Protein AF-A0A2P5NHY9-F1 (afdb_monomer)

Radius of gyration: 41.1 Å; Cα contacts (8 Å, |Δi|>4): 342; chains: 1; bounding box: 103×82×124 Å

Mean predicted aligned error: 21.89 Å

Secondary structure (DSSP, 8-state):
-PPPPS---PPPP-PPPP---------PPPPPPPPPP--------------------PPPPPPPPPPPPPPPPP----SSSSSSS---------------SSTTTS----------------------------SS------SS---GGGGS-TTEEEEETTTTEEE-TTS-EEEEE-S-GGGTT-GGGTTSTTTSPPPSEEEEEEE-SS-BTTB--EEEEETT-GGGGTT----EEEE--SSTT---SSSEEETTHHHHHHHHHTTS-SEEEEES--

Foldseek 3Di:
DDDDDDDPDDDDDDDDDDDDDDDDDDDDDDDDDDDDDDPDDDDDDDDDDDDDDDDDDDDDDDDDDDDDDDDDDDDPDDDPPPPPPDDDDDDDDDDDDDDDPPPVPDDDDDDDDDDDDDDDDDDDDDDDDPDDDDPDDDDDDPDPPPQPCVVDDQAEWEAALQVQWIQFSVRDIFGKWFFADPQISAQVCQLDAQGHAPHQAKFFWDWDPDADVNHTKIATAGDVGCVVRNNDGDAIEEAADPDDVSHTRHHIHTPCSVVVVVCVVVSSHGMYGYDNHD

Solvent-accessible surface area (backbone atoms only — not comparable to full-atom values): 18887 Å² total; per-residue (Å²): 134,83,86,83,74,100,76,88,71,86,80,83,78,85,81,80,81,79,86,77,86,78,83,82,79,88,82,76,87,76,81,84,78,80,82,76,89,80,84,78,87,78,86,83,84,86,84,89,86,87,85,84,90,79,84,89,83,84,91,80,82,87,80,86,82,81,85,81,83,81,86,81,86,82,83,90,78,88,82,88,82,79,85,86,82,84,85,89,79,89,88,89,85,89,84,90,83,92,79,77,83,67,67,82,79,66,78,81,87,86,90,89,86,87,89,84,89,80,90,85,82,89,79,88,84,86,84,82,80,90,76,87,87,70,102,77,81,87,80,92,69,97,66,74,88,73,53,75,21,69,84,49,59,77,35,24,24,32,34,25,38,64,73,32,31,32,32,36,59,90,61,53,75,42,54,33,30,17,2,32,76,98,27,44,38,32,69,90,35,27,73,42,80,64,28,8,11,58,52,65,41,54,21,44,55,42,79,47,95,59,64,54,95,82,38,80,30,33,35,51,44,48,66,85,39,38,74,74,49,72,64,49,76,90,34,35,40,34,53,54,76,63,53,94,83,18,29,30,58,18,25,45,16,17,82,59,33,67,62,58,53,46,38,39,76,72,61,48,31,48,29,42,36,33,34,55,67,132

Sequence (278 aa):
MPPLRPSDLPRAEKAEPVAETIHVAADVPLPPRRPGDISVALKPDAPREQRPETVAAAPVPPEPLPAATAPAPRQIARLERQERAERTTAVPAAPADGRGFFERLFGGAPQAAAPQTTNRREMMAYATQSDTGGLFGGLRSAVAPANPSSRYDRFTAIYDISARTVYLPSGQRLEAHSGLREHLDDPRYVHLRMRGATPPHLYELTPREALFHGVQALRLNPVGGAGAIHGRAGLLAHTYMLGPNGDSNGCVSFRDYNAFLRAYKNGEIRRLAVVAHM

Structure (mmCIF, N/CA/C/O backbone):
data_AF-A0A2P5NHY9-F1
#
_entry.id   AF-A0A2P5NHY9-F1
#
loop_
_atom_site.group_PDB
_atom_site.id
_atom_site.type_symbol
_atom_site.label_atom_id
_atom_site.label_alt_id
_atom_site.label_comp_id
_atom_site.label_asym_id
_atom_site.label_entity_id
_atom_site.label_seq_id
_atom_site.pdbx_PDB_ins_code
_atom_site.Cartn_x
_atom_site.Cartn_y
_atom_site.Cartn_z
_atom_site.occupancy
_atom_site.B_iso_or_equiv
_atom_site.auth_seq_id
_atom_site.auth_comp_id
_atom_site.auth_asym_id
_atom_site.auth_atom_id
_atom_site.pdbx_PDB_model_num
ATOM 1 N N . MET A 1 1 ? 78.004 -27.717 17.519 1.00 47.28 1 MET A N 1
ATOM 2 C CA . MET A 1 1 ? 78.516 -26.387 17.121 1.00 47.28 1 MET A CA 1
ATOM 3 C C . MET A 1 1 ? 77.368 -25.387 17.183 1.00 47.28 1 MET A C 1
ATOM 5 O O . MET A 1 1 ? 76.262 -25.787 16.838 1.00 47.28 1 MET A O 1
ATOM 9 N N . PRO A 1 2 ? 77.585 -24.165 17.700 1.00 58.25 2 PRO A N 1
ATOM 10 C CA . PRO A 1 2 ? 76.521 -23.186 17.943 1.00 58.25 2 PRO A CA 1
ATOM 11 C C . PRO A 1 2 ? 76.005 -22.558 16.632 1.00 58.25 2 PRO A C 1
ATOM 13 O O . PRO A 1 2 ? 76.757 -22.525 15.657 1.00 58.25 2 PRO A O 1
ATOM 16 N N . PRO A 1 3 ? 74.762 -22.037 16.590 1.00 62.44 3 PRO A N 1
ATOM 17 C CA . PRO A 1 3 ? 74.270 -21.285 15.439 1.00 62.44 3 PRO A CA 1
ATOM 18 C C . PRO A 1 3 ? 74.917 -19.891 15.372 1.00 62.44 3 PRO A C 1
ATOM 20 O O . PRO A 1 3 ? 75.119 -19.225 16.390 1.00 62.44 3 PRO A O 1
ATOM 23 N N . LEU A 1 4 ? 75.264 -19.476 14.153 1.00 59.22 4 LEU A N 1
ATOM 24 C CA . LEU A 1 4 ? 75.900 -18.196 13.839 1.00 59.22 4 LEU A CA 1
ATOM 25 C C . LEU A 1 4 ? 74.978 -16.997 14.142 1.00 59.22 4 LEU A C 1
ATOM 27 O O . LEU A 1 4 ? 73.752 -17.101 14.108 1.00 59.22 4 LEU A O 1
ATOM 31 N N . ARG A 1 5 ? 75.609 -15.865 14.481 1.00 57.75 5 ARG A N 1
ATOM 32 C CA . ARG A 1 5 ? 75.002 -14.607 14.952 1.00 57.75 5 ARG A CA 1
ATOM 33 C C . ARG A 1 5 ? 74.445 -13.750 13.795 1.00 57.75 5 ARG A C 1
ATOM 35 O O . ARG A 1 5 ? 74.944 -13.848 12.679 1.00 57.75 5 ARG A O 1
ATOM 42 N N . PRO A 1 6 ? 73.457 -12.873 14.059 1.00 56.50 6 PRO A N 1
ATOM 43 C CA . PRO A 1 6 ? 72.667 -12.166 13.043 1.00 56.50 6 PRO A CA 1
ATOM 44 C C . PRO A 1 6 ? 73.360 -10.906 12.488 1.00 56.50 6 PRO A C 1
ATOM 46 O O . PRO A 1 6 ? 72.820 -9.805 12.586 1.00 56.50 6 PRO A O 1
ATOM 49 N N . SER A 1 7 ? 74.570 -11.032 11.937 1.00 58.34 7 SER A N 1
ATOM 50 C CA . SER A 1 7 ? 75.337 -9.874 11.434 1.00 58.34 7 SER A CA 1
ATOM 51 C C . SER A 1 7 ? 75.730 -9.940 9.954 1.00 58.34 7 SER A C 1
ATOM 53 O O . SER A 1 7 ? 76.368 -9.011 9.477 1.00 58.34 7 SER A O 1
ATOM 55 N N . ASP A 1 8 ? 75.257 -10.943 9.209 1.00 55.38 8 ASP A N 1
ATOM 56 C CA . ASP A 1 8 ? 75.543 -11.112 7.775 1.00 55.38 8 ASP A CA 1
ATOM 57 C C . ASP A 1 8 ? 74.293 -10.930 6.893 1.00 55.38 8 ASP A C 1
ATOM 59 O O . ASP A 1 8 ? 73.946 -11.792 6.087 1.00 55.38 8 ASP A O 1
ATOM 63 N N . LEU A 1 9 ? 73.590 -9.801 7.034 1.00 54.88 9 LEU A N 1
ATOM 64 C CA . LEU A 1 9 ? 72.598 -9.372 6.040 1.00 54.88 9 LEU A CA 1
ATOM 65 C C . LEU A 1 9 ? 73.048 -8.058 5.386 1.00 54.88 9 LEU A C 1
ATOM 67 O O . LEU A 1 9 ? 73.276 -7.077 6.101 1.00 54.88 9 LEU A O 1
ATOM 71 N N . PRO A 1 10 ? 73.176 -8.004 4.045 1.00 56.12 10 PRO A N 1
ATOM 72 C CA . PRO A 1 10 ? 73.527 -6.776 3.352 1.00 56.12 10 PRO A CA 1
ATOM 73 C C . PRO A 1 10 ? 72.416 -5.728 3.498 1.00 56.12 10 PRO A C 1
ATOM 75 O O . PRO A 1 10 ? 71.224 -5.994 3.345 1.00 56.12 10 PRO A O 1
ATOM 78 N N . ARG A 1 11 ? 72.862 -4.514 3.819 1.00 49.00 11 ARG A N 1
ATOM 79 C CA . ARG A 1 11 ? 72.098 -3.280 4.002 1.00 49.00 11 ARG A CA 1
ATOM 80 C C . ARG A 1 11 ? 71.297 -2.954 2.736 1.00 49.00 11 ARG A C 1
ATOM 82 O O . ARG A 1 11 ? 71.888 -2.700 1.694 1.00 49.00 11 ARG A O 1
ATOM 89 N N . ALA A 1 12 ? 69.968 -2.931 2.844 1.00 48.31 12 ALA A N 1
ATOM 90 C CA . ALA A 1 12 ? 69.089 -2.469 1.776 1.00 48.31 12 ALA A CA 1
ATOM 91 C C . ALA A 1 12 ? 69.366 -0.988 1.474 1.00 48.31 12 ALA A C 1
ATOM 93 O O . ALA A 1 12 ? 69.242 -0.118 2.342 1.00 48.31 12 ALA A O 1
ATOM 94 N N . GLU A 1 13 ? 69.791 -0.732 0.243 1.00 51.38 13 GLU A N 1
ATOM 95 C CA . GLU A 1 13 ? 70.036 0.589 -0.310 1.00 51.38 13 GLU A CA 1
ATOM 96 C C . GLU A 1 13 ? 68.700 1.306 -0.548 1.00 51.38 13 GLU A C 1
ATOM 98 O O . GLU A 1 13 ? 67.714 0.728 -1.007 1.00 51.38 13 GLU A O 1
ATOM 103 N N . LYS A 1 14 ? 68.656 2.574 -0.148 1.00 43.75 14 LYS A N 1
ATOM 104 C CA . LYS A 1 14 ? 67.469 3.424 -0.133 1.00 43.75 14 LYS A CA 1
ATOM 105 C C . LYS A 1 14 ? 67.296 4.014 -1.537 1.00 43.75 14 LYS A C 1
ATOM 107 O O . LYS A 1 14 ? 68.000 4.954 -1.882 1.00 43.75 14 LYS A O 1
ATOM 112 N N . ALA A 1 15 ? 66.398 3.454 -2.344 1.00 46.16 15 ALA A N 1
ATOM 113 C CA . ALA A 1 15 ? 66.068 4.002 -3.658 1.00 46.16 15 ALA A CA 1
ATOM 114 C C . ALA A 1 15 ? 65.183 5.255 -3.512 1.00 46.16 15 ALA A C 1
ATOM 116 O O . ALA A 1 15 ? 64.097 5.196 -2.932 1.00 46.16 15 ALA A O 1
ATOM 117 N N . GLU A 1 16 ? 65.661 6.389 -4.024 1.00 55.69 16 GLU A N 1
ATOM 118 C CA . GLU A 1 16 ? 64.867 7.604 -4.230 1.00 55.69 16 GLU A CA 1
ATOM 119 C C . GLU A 1 16 ? 63.902 7.411 -5.414 1.00 55.69 16 GLU A C 1
ATOM 121 O O . GLU A 1 16 ? 64.323 6.898 -6.455 1.00 55.69 16 GLU A O 1
ATOM 126 N N . PRO A 1 17 ? 62.624 7.823 -5.321 1.00 53.50 17 PRO A N 1
ATOM 127 C CA . PRO A 1 17 ? 61.751 7.841 -6.482 1.00 53.50 17 PRO A CA 1
ATOM 128 C C . PRO A 1 17 ? 62.005 9.103 -7.316 1.00 53.50 17 PRO A C 1
ATOM 130 O O . PRO A 1 17 ? 61.788 10.231 -6.874 1.00 53.50 17 PRO A O 1
ATOM 133 N N . VAL A 1 18 ? 62.443 8.880 -8.552 1.00 48.50 18 VAL A N 1
ATOM 134 C CA . VAL A 1 18 ? 62.466 9.852 -9.649 1.00 48.50 18 VAL A CA 1
ATOM 135 C C . VAL A 1 18 ? 61.051 10.391 -9.883 1.00 48.50 18 VAL A C 1
ATOM 137 O O . VAL A 1 18 ? 60.104 9.626 -10.055 1.00 48.50 18 VAL A O 1
ATOM 140 N N . ALA A 1 19 ? 60.908 11.716 -9.872 1.00 45.91 19 ALA A N 1
ATOM 141 C CA . ALA A 1 19 ? 59.663 12.406 -10.177 1.00 45.91 19 ALA A CA 1
ATOM 142 C C . ALA A 1 19 ? 59.359 12.304 -11.680 1.00 45.91 19 ALA A C 1
ATOM 144 O O . ALA A 1 19 ? 60.002 12.957 -12.501 1.00 45.91 19 ALA A O 1
ATOM 145 N N . GLU A 1 20 ? 58.372 11.485 -12.032 1.00 45.09 20 GLU A N 1
ATOM 146 C CA . GLU A 1 20 ? 57.812 11.408 -13.377 1.00 45.09 20 GLU A CA 1
ATOM 147 C C . GLU A 1 20 ? 56.646 12.403 -13.484 1.00 45.09 20 GLU A C 1
ATOM 149 O O . GLU A 1 20 ? 55.591 12.253 -12.864 1.00 45.09 20 GLU A O 1
ATOM 154 N N . THR A 1 21 ? 56.868 13.486 -14.226 1.00 44.03 21 THR A N 1
ATOM 155 C CA . THR A 1 21 ? 55.876 14.532 -14.484 1.00 44.03 21 THR A CA 1
ATOM 156 C C . THR A 1 21 ? 54.801 13.998 -15.431 1.00 44.03 21 THR A C 1
ATOM 158 O O . THR A 1 21 ? 54.989 13.965 -16.645 1.00 44.03 21 THR A O 1
ATOM 161 N N . ILE A 1 22 ? 53.652 13.591 -14.890 1.00 48.66 22 ILE A N 1
ATOM 162 C CA . ILE A 1 22 ? 52.472 13.238 -15.688 1.00 48.66 22 ILE A CA 1
ATOM 163 C C . ILE A 1 22 ? 51.761 14.529 -16.113 1.00 48.66 22 ILE A C 1
ATOM 165 O O . ILE A 1 22 ? 51.170 15.235 -15.294 1.00 48.66 22 ILE A O 1
ATOM 169 N N . HIS A 1 23 ? 51.789 14.831 -17.411 1.00 46.97 23 HIS A N 1
ATOM 170 C CA . HIS A 1 23 ? 50.908 15.825 -18.016 1.00 46.97 23 HIS A CA 1
ATOM 171 C C . HIS A 1 23 ? 49.471 15.283 -18.052 1.00 46.97 23 HIS A C 1
ATOM 173 O O . HIS A 1 23 ? 49.159 14.350 -18.788 1.00 46.97 23 HIS A O 1
ATOM 179 N N . VAL A 1 24 ? 48.587 15.882 -17.251 1.00 41.88 24 VAL A N 1
ATOM 180 C CA . VAL A 1 24 ? 47.143 15.618 -17.260 1.00 41.88 24 VAL A CA 1
ATOM 181 C C . VAL A 1 24 ? 46.512 16.352 -18.445 1.00 41.88 24 VAL A C 1
ATOM 183 O O . VAL A 1 24 ? 46.364 17.573 -18.415 1.00 41.88 24 VAL A O 1
ATOM 186 N N . ALA A 1 25 ? 46.119 15.615 -19.484 1.00 45.34 25 ALA A N 1
ATOM 187 C CA . ALA A 1 25 ? 45.151 16.084 -20.470 1.00 45.34 25 ALA A CA 1
ATOM 188 C C . ALA A 1 25 ? 43.744 15.733 -19.962 1.00 45.34 25 ALA A C 1
ATOM 190 O O . ALA A 1 25 ? 43.371 14.564 -19.885 1.00 45.34 25 ALA A O 1
ATOM 191 N N . ALA A 1 26 ? 42.980 16.748 -19.563 1.00 48.78 26 ALA A N 1
ATOM 192 C CA . ALA A 1 26 ? 41.571 16.604 -19.227 1.00 48.78 26 ALA A CA 1
ATOM 193 C C . ALA A 1 26 ? 40.753 16.527 -20.525 1.00 48.78 26 ALA A C 1
ATOM 195 O O . ALA A 1 26 ? 40.491 17.554 -21.146 1.00 48.78 26 ALA A O 1
ATOM 196 N N . ASP A 1 27 ? 40.356 15.320 -20.927 1.00 47.06 27 ASP A N 1
ATOM 197 C CA . ASP A 1 27 ? 39.353 15.119 -21.974 1.00 47.06 27 ASP A CA 1
ATOM 198 C C . ASP A 1 27 ? 37.988 14.910 -21.302 1.00 47.06 27 ASP A C 1
ATOM 200 O O . ASP A 1 27 ? 37.733 13.900 -20.644 1.00 47.06 27 ASP A O 1
ATOM 204 N N . VAL A 1 28 ? 37.130 15.928 -21.383 1.00 56.22 28 VAL A N 1
ATOM 205 C CA . VAL A 1 28 ? 35.748 15.894 -20.887 1.00 56.22 28 VAL A CA 1
ATOM 206 C C . VAL A 1 28 ? 34.836 15.645 -22.091 1.00 56.22 28 VAL A C 1
ATOM 208 O O . VAL A 1 28 ? 34.794 16.499 -22.979 1.00 56.22 28 VAL A O 1
ATOM 211 N N . PRO A 1 29 ? 34.052 14.552 -22.149 1.00 53.16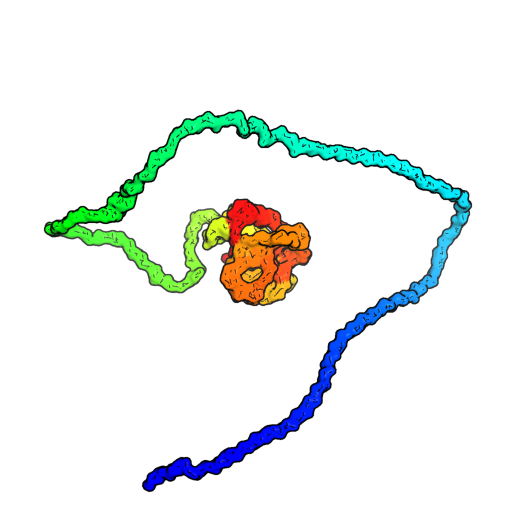 29 PRO A N 1
ATOM 212 C CA . PRO A 1 29 ? 33.116 14.358 -23.249 1.00 53.16 29 PRO A CA 1
ATOM 213 C C . PRO A 1 29 ? 31.937 15.334 -23.118 1.00 53.16 29 PRO A C 1
ATOM 215 O O . PRO A 1 29 ? 31.196 15.307 -22.133 1.00 53.16 29 PRO A O 1
ATOM 218 N N . LEU A 1 30 ? 31.742 16.195 -24.122 1.00 66.38 30 LEU A N 1
ATOM 219 C CA . LEU A 1 30 ? 30.530 17.009 -24.269 1.00 66.38 30 LEU A CA 1
ATOM 220 C C . LEU A 1 30 ? 29.295 16.112 -24.520 1.00 66.38 30 LEU A C 1
ATOM 222 O O . LEU A 1 30 ? 29.404 15.113 -25.234 1.00 66.38 30 LEU A O 1
ATOM 226 N N . PRO A 1 31 ? 28.095 16.481 -24.029 1.00 63.88 31 PRO A N 1
ATOM 227 C CA . PRO A 1 31 ? 26.864 15.766 -24.361 1.00 63.88 31 PRO A CA 1
ATOM 228 C C . PRO A 1 31 ? 26.481 15.948 -25.845 1.00 63.88 31 PRO A C 1
ATOM 230 O O . PRO A 1 31 ? 26.726 17.016 -26.419 1.00 63.88 31 PRO A O 1
ATOM 233 N N . PRO A 1 32 ? 25.829 14.953 -26.480 1.00 64.31 32 PRO A N 1
ATOM 234 C CA . PRO A 1 32 ? 25.408 15.060 -27.873 1.00 64.31 32 PRO A CA 1
ATOM 235 C C . PRO A 1 32 ? 24.320 16.130 -28.051 1.00 64.31 32 PRO A C 1
ATOM 237 O O . PRO A 1 32 ? 23.325 16.176 -27.322 1.00 64.31 32 PRO A O 1
ATOM 240 N N . ARG A 1 33 ? 24.502 16.989 -29.063 1.00 60.06 33 ARG A N 1
ATOM 241 C CA . ARG A 1 33 ? 23.490 17.948 -29.529 1.00 60.06 33 ARG A CA 1
ATOM 242 C C . ARG A 1 33 ? 22.295 17.191 -30.116 1.00 60.06 33 ARG A C 1
ATOM 244 O O . ARG A 1 33 ? 22.479 16.281 -30.921 1.00 60.06 33 ARG A O 1
ATOM 251 N N . ARG A 1 34 ? 21.070 17.592 -29.752 1.00 51.31 34 ARG A N 1
ATOM 252 C CA . ARG A 1 34 ? 19.848 17.124 -30.429 1.00 51.31 34 ARG A CA 1
ATOM 253 C C . ARG A 1 34 ? 19.856 17.621 -31.882 1.00 51.31 34 ARG A C 1
ATOM 255 O O . ARG A 1 34 ? 20.068 18.820 -32.075 1.00 51.31 34 ARG A O 1
ATOM 262 N N . PRO A 1 35 ? 19.611 16.763 -32.884 1.00 51.22 35 PRO A N 1
ATOM 263 C CA . PRO A 1 35 ? 19.356 17.228 -34.239 1.00 51.22 35 PRO A CA 1
ATOM 264 C C . PRO A 1 35 ? 18.009 17.962 -34.286 1.00 51.22 35 PRO A C 1
ATOM 266 O O . PRO A 1 35 ? 17.016 17.491 -33.732 1.00 51.22 35 PRO A O 1
ATOM 269 N N . GLY A 1 36 ? 18.032 19.152 -34.888 1.00 46.25 36 GLY A N 1
ATOM 270 C CA . GLY A 1 36 ? 16.881 20.027 -35.074 1.00 46.25 36 GLY A CA 1
ATOM 271 C C . GLY A 1 36 ? 15.916 19.529 -36.146 1.00 46.25 36 GLY A C 1
ATOM 272 O O . GLY A 1 36 ? 16.249 18.679 -36.972 1.00 46.25 36 GLY A O 1
ATOM 273 N N . ASP A 1 37 ? 14.715 20.093 -36.086 1.00 45.84 37 ASP A N 1
ATOM 274 C CA . ASP A 1 37 ? 13.569 19.820 -36.942 1.00 45.84 37 ASP A CA 1
ATOM 275 C C . ASP A 1 37 ? 13.910 19.864 -38.437 1.00 45.84 37 ASP A C 1
ATOM 277 O O . ASP A 1 37 ? 14.279 20.899 -38.991 1.00 45.84 37 ASP A O 1
ATOM 281 N N . ILE A 1 38 ? 13.705 18.734 -39.110 1.00 41.31 38 ILE A N 1
ATOM 282 C CA . ILE A 1 38 ? 13.577 18.666 -40.564 1.00 41.31 38 ILE A CA 1
ATOM 283 C C . ILE A 1 38 ? 12.088 18.680 -40.916 1.00 41.31 38 ILE A C 1
ATOM 285 O O . ILE A 1 38 ? 11.412 17.654 -40.919 1.00 41.31 38 ILE A O 1
ATOM 289 N N . SER A 1 39 ? 11.561 19.866 -41.219 1.00 38.03 39 SER A N 1
ATOM 290 C CA . SER A 1 39 ? 10.272 19.991 -41.905 1.00 38.03 39 SER A CA 1
ATOM 291 C C . SER A 1 39 ? 10.456 19.587 -43.366 1.00 38.03 39 SER A C 1
ATOM 293 O O . SER A 1 39 ? 10.947 20.362 -44.185 1.00 38.03 39 SER A O 1
ATOM 295 N N . VAL A 1 40 ? 10.092 18.347 -43.688 1.00 41.94 40 VAL A N 1
ATOM 296 C CA . VAL A 1 40 ? 10.013 17.852 -45.064 1.00 41.94 40 VAL A CA 1
ATOM 297 C C . VAL A 1 40 ? 8.694 18.335 -45.665 1.00 41.94 40 VAL A C 1
ATOM 299 O O . VAL A 1 40 ? 7.616 17.878 -45.291 1.00 41.94 40 VAL A O 1
ATOM 302 N N . ALA A 1 41 ? 8.788 19.275 -46.603 1.00 39.59 41 ALA A N 1
ATOM 303 C CA . ALA A 1 41 ? 7.687 19.666 -47.467 1.00 39.59 41 ALA A CA 1
ATOM 304 C C . ALA A 1 41 ? 7.395 18.533 -48.465 1.00 39.59 41 ALA A C 1
ATOM 306 O O . ALA A 1 41 ? 8.183 18.279 -49.375 1.00 39.59 41 ALA A O 1
ATOM 307 N N . LEU A 1 42 ? 6.254 17.863 -48.302 1.00 39.09 42 LEU A N 1
ATOM 308 C CA . LEU A 1 42 ? 5.686 16.957 -49.298 1.00 39.09 42 LEU A CA 1
ATOM 309 C C . LEU A 1 42 ? 4.509 17.658 -49.982 1.00 39.09 42 LEU A C 1
ATOM 311 O O . LEU A 1 42 ? 3.474 17.906 -49.368 1.00 39.09 42 LEU A O 1
ATOM 315 N N . LYS A 1 43 ? 4.683 17.971 -51.269 1.00 45.16 43 LYS A N 1
ATOM 316 C CA . LYS A 1 43 ? 3.582 18.202 -52.212 1.00 45.16 43 LYS A CA 1
ATOM 317 C C . LYS A 1 43 ? 2.940 16.860 -52.577 1.00 45.16 43 LYS A C 1
ATOM 319 O O . LYS A 1 43 ? 3.675 15.910 -52.846 1.00 45.16 43 LYS A O 1
ATOM 324 N N . PRO A 1 44 ? 1.611 16.823 -52.730 1.00 43.03 44 PRO A N 1
ATOM 325 C CA . PRO A 1 44 ? 0.992 15.948 -53.720 1.00 43.03 44 PRO A CA 1
ATOM 326 C C . PRO A 1 44 ? 0.074 16.728 -54.683 1.00 43.03 44 PRO A C 1
ATOM 328 O O . PRO A 1 44 ? -0.633 17.648 -54.276 1.00 43.03 44 PRO A O 1
ATOM 331 N N . ASP A 1 45 ? 0.090 16.345 -55.962 1.00 36.16 45 ASP A N 1
ATOM 332 C CA . ASP A 1 45 ? -0.767 16.877 -57.032 1.00 36.16 45 ASP A CA 1
ATOM 333 C C . ASP A 1 45 ? -2.006 15.979 -57.282 1.00 36.16 45 ASP A C 1
ATOM 335 O O . ASP A 1 45 ? -1.839 14.803 -57.589 1.00 36.16 45 ASP A O 1
ATOM 339 N N . ALA A 1 46 ? -3.199 16.607 -57.191 1.00 39.03 46 ALA A N 1
ATOM 340 C CA . ALA A 1 46 ? -4.455 16.506 -57.990 1.00 39.03 46 ALA A CA 1
ATOM 341 C C . ALA A 1 46 ? -5.221 15.147 -58.162 1.00 39.03 46 ALA A C 1
ATOM 343 O O . ALA A 1 46 ? -4.611 14.102 -57.962 1.00 39.03 46 ALA A O 1
ATOM 344 N N . PRO A 1 47 ? -6.528 15.094 -58.590 1.00 46.16 47 PRO A N 1
ATOM 345 C CA . PRO A 1 47 ? -7.379 16.162 -59.169 1.00 46.16 47 PRO A CA 1
ATOM 346 C C . PRO A 1 47 ? -8.905 16.207 -58.804 1.00 46.16 47 PRO A C 1
ATOM 348 O O . PRO A 1 47 ? -9.497 15.223 -58.383 1.00 46.16 47 PRO A O 1
ATOM 351 N N . ARG A 1 48 ? -9.528 17.350 -59.180 1.00 36.12 48 ARG A N 1
ATOM 352 C CA . ARG A 1 48 ? -10.949 17.621 -59.562 1.00 36.12 48 ARG A CA 1
ATOM 353 C C . ARG A 1 48 ? -12.054 17.503 -58.487 1.00 36.12 48 ARG A C 1
ATOM 355 O O . ARG A 1 48 ? -12.293 16.426 -57.975 1.00 36.12 48 ARG A O 1
ATOM 362 N N . GLU A 1 49 ? -12.829 18.580 -58.260 1.00 38.91 49 GLU A N 1
ATOM 363 C CA . GLU A 1 49 ? -14.142 18.812 -58.905 1.00 38.91 49 GLU A CA 1
ATOM 364 C C . GLU A 1 49 ? -14.881 20.087 -58.389 1.00 38.91 49 GLU A C 1
ATOM 366 O O . GLU A 1 49 ? -14.999 20.316 -57.195 1.00 38.91 49 GLU A O 1
ATOM 371 N N . GLN A 1 50 ? -15.365 20.893 -59.350 1.00 35.47 50 GLN A N 1
ATOM 372 C CA . GLN A 1 50 ? -16.505 21.841 -59.351 1.00 35.47 50 GLN A CA 1
ATOM 373 C C . GLN A 1 50 ? -16.537 23.129 -58.482 1.00 35.47 50 GLN A C 1
ATOM 375 O O . GLN A 1 50 ? -16.638 23.136 -57.262 1.00 35.47 50 GLN A O 1
ATOM 380 N N . ARG A 1 51 ? -16.590 24.257 -59.213 1.00 38.38 51 ARG A N 1
ATOM 381 C CA . ARG A 1 51 ? -17.080 25.596 -58.823 1.00 38.38 51 ARG A CA 1
ATOM 382 C C . ARG A 1 51 ? -18.613 25.634 -59.007 1.00 38.38 51 ARG A C 1
ATOM 384 O O . ARG A 1 51 ? -19.106 24.919 -59.880 1.00 38.38 51 ARG A O 1
ATOM 391 N N . PRO A 1 52 ? -19.354 26.510 -58.304 1.00 48.12 52 PRO A N 1
ATOM 392 C CA . PRO A 1 52 ? -19.522 27.859 -58.851 1.00 48.12 52 PRO A CA 1
ATOM 393 C C . PRO A 1 52 ? -19.459 28.991 -57.813 1.00 48.12 52 PRO A C 1
ATOM 395 O O . PRO A 1 52 ? -19.652 28.812 -56.616 1.00 48.12 52 PRO A O 1
ATOM 398 N N . GLU A 1 53 ? -19.162 30.182 -58.328 1.00 45.53 53 GLU A N 1
ATOM 399 C CA . GLU A 1 53 ? -19.213 31.467 -57.634 1.00 45.53 53 GLU A CA 1
ATOM 400 C C . GLU A 1 53 ? -20.661 31.914 -57.407 1.00 45.53 53 GLU A C 1
ATOM 402 O O . GLU A 1 53 ? -21.485 31.807 -58.313 1.00 45.53 53 GLU A O 1
ATOM 407 N N . THR A 1 54 ? -20.957 32.532 -56.260 1.00 37.72 54 THR A N 1
ATOM 408 C CA . THR A 1 54 ? -22.005 33.563 -56.167 1.00 37.72 54 THR A CA 1
ATOM 409 C C . THR A 1 54 ? -21.661 34.582 -55.068 1.00 37.72 54 THR A C 1
ATOM 411 O O . THR A 1 54 ? -21.720 34.283 -53.885 1.00 37.72 54 THR A O 1
ATOM 414 N N . VAL A 1 55 ? -21.214 35.750 -55.537 1.00 41.22 55 VAL A N 1
ATOM 415 C CA . VAL A 1 55 ? -21.482 37.152 -55.142 1.00 41.22 55 VAL A CA 1
ATOM 416 C C . VAL A 1 55 ? -21.579 37.571 -53.655 1.00 41.22 55 VAL A C 1
ATOM 418 O O . VAL A 1 55 ? -22.290 37.010 -52.834 1.00 41.22 55 VAL A O 1
ATOM 421 N N . ALA A 1 56 ? -20.873 38.673 -53.393 1.00 45.59 56 ALA A N 1
ATOM 422 C CA . ALA A 1 56 ? -20.631 39.415 -52.160 1.00 45.59 56 ALA A CA 1
ATOM 423 C C . ALA A 1 56 ? -21.850 39.941 -51.368 1.00 45.59 56 ALA A C 1
ATOM 425 O O . ALA A 1 56 ? -22.842 40.374 -51.948 1.00 45.59 56 ALA A O 1
ATOM 426 N N . ALA A 1 57 ? -21.663 40.080 -50.045 1.00 39.19 57 ALA A N 1
ATOM 427 C CA . ALA A 1 57 ? -22.284 41.113 -49.206 1.00 39.19 57 ALA A CA 1
ATOM 428 C C . ALA A 1 57 ? -21.375 41.458 -47.996 1.00 39.19 57 ALA A C 1
ATOM 430 O O . ALA A 1 57 ? -20.634 40.613 -47.503 1.00 39.19 57 ALA A O 1
ATOM 431 N N . ALA A 1 58 ? -21.402 42.731 -47.595 1.00 55.72 58 ALA A N 1
ATOM 432 C CA . ALA A 1 58 ? -20.471 43.485 -46.739 1.00 55.72 58 ALA A CA 1
ATOM 433 C C . ALA A 1 58 ? -20.411 43.078 -45.235 1.00 55.72 58 ALA A C 1
ATOM 435 O O . ALA A 1 58 ? -21.287 42.349 -44.771 1.00 55.72 58 ALA A O 1
ATOM 436 N N . PRO A 1 59 ? -19.416 43.558 -44.446 1.00 46.75 59 PRO A N 1
ATOM 437 C CA . PRO A 1 59 ? -19.253 43.177 -43.041 1.00 46.75 59 PRO A CA 1
ATOM 438 C C . PRO A 1 59 ? -20.153 43.999 -42.102 1.00 46.75 59 PRO A C 1
ATOM 440 O O . PRO A 1 59 ? -20.251 45.219 -42.229 1.00 46.75 59 PRO A O 1
ATOM 443 N N . VAL A 1 60 ? -20.762 43.331 -41.120 1.00 57.19 60 VAL A N 1
ATOM 444 C CA . VAL A 1 60 ? -21.516 43.945 -40.012 1.00 57.19 60 VAL A CA 1
ATOM 445 C C . VAL A 1 60 ? -20.633 43.900 -38.750 1.00 57.19 60 VAL A C 1
ATOM 447 O O . VAL A 1 60 ? -20.054 42.845 -38.479 1.00 57.19 60 VAL A O 1
ATOM 450 N N . PRO A 1 61 ? -20.459 45.001 -37.991 1.00 67.56 61 PRO A N 1
ATOM 451 C CA . PRO A 1 61 ? -19.640 45.007 -36.774 1.00 67.56 61 PRO A CA 1
ATOM 452 C C . PRO A 1 61 ? -20.322 44.244 -35.619 1.00 67.56 61 PRO A C 1
ATOM 454 O O . PRO A 1 61 ? -21.551 44.165 -35.594 1.00 67.56 61 PRO A O 1
ATOM 457 N N . PRO A 1 62 ? -19.566 43.696 -34.644 1.00 64.69 62 PRO A N 1
ATOM 458 C CA . PRO A 1 62 ? -20.159 43.013 -33.498 1.00 64.69 62 PRO A CA 1
ATOM 459 C C . PRO A 1 62 ? -20.774 44.008 -32.502 1.00 64.69 62 PRO A C 1
ATOM 461 O O . PRO A 1 62 ? -20.141 44.976 -32.080 1.00 64.69 62 PRO A O 1
ATOM 464 N N . GLU A 1 63 ? -22.014 43.728 -32.114 1.00 58.16 63 GLU A N 1
ATOM 465 C CA . GLU A 1 63 ? -22.778 44.415 -31.074 1.00 58.16 63 GLU A CA 1
ATOM 466 C C . GLU A 1 63 ? -22.284 43.991 -29.667 1.00 58.16 63 GLU A C 1
ATOM 468 O O . GLU A 1 63 ? -21.966 42.814 -29.461 1.00 58.16 63 GLU A O 1
ATOM 473 N N . PRO A 1 64 ? -22.172 44.906 -28.683 1.00 56.12 64 PRO A N 1
ATOM 474 C CA . PRO A 1 64 ? -21.681 44.574 -27.346 1.00 56.12 64 PRO A CA 1
ATOM 475 C C . PRO A 1 64 ? -22.762 43.906 -26.479 1.00 56.12 64 PRO A C 1
ATOM 477 O O . PRO A 1 64 ? -23.841 44.455 -26.262 1.00 56.12 64 PRO A O 1
ATOM 480 N N . LEU A 1 65 ? -22.443 42.735 -25.919 1.00 60.25 65 LEU A N 1
ATOM 481 C CA . LEU A 1 65 ? -23.268 42.057 -24.912 1.00 60.25 65 LEU A CA 1
ATOM 482 C C . LEU A 1 65 ? -23.262 42.837 -23.577 1.00 60.25 65 LEU A C 1
ATOM 484 O O . LEU A 1 65 ? -22.198 43.288 -23.141 1.00 60.25 65 LEU A O 1
ATOM 488 N N . PRO A 1 66 ? -24.415 42.975 -22.892 1.00 51.91 66 PRO A N 1
ATOM 489 C CA . PRO A 1 66 ? -24.519 43.721 -21.642 1.00 51.91 66 PRO A CA 1
ATOM 490 C C . PRO A 1 66 ? -23.907 42.971 -20.450 1.00 51.91 66 PRO A C 1
ATOM 492 O O . PRO A 1 66 ? -23.992 41.749 -20.324 1.00 51.91 66 PRO A O 1
ATOM 495 N N . ALA A 1 67 ? -23.306 43.750 -19.550 1.00 50.03 67 ALA A N 1
ATOM 496 C CA . ALA A 1 67 ? -22.681 43.310 -18.312 1.00 50.03 67 ALA A CA 1
ATOM 497 C C . ALA A 1 67 ? -23.673 42.593 -17.379 1.00 50.03 67 ALA A C 1
ATOM 499 O O . ALA A 1 67 ? -24.688 43.160 -16.974 1.00 50.03 67 ALA A O 1
ATOM 500 N N . ALA A 1 68 ? -23.339 41.363 -16.983 1.00 48.91 68 ALA A N 1
ATOM 501 C CA . ALA A 1 68 ? -24.036 40.645 -15.925 1.00 48.91 68 ALA A CA 1
ATOM 502 C C . ALA A 1 68 ? -23.500 41.074 -14.548 1.00 48.91 68 ALA A C 1
ATOM 504 O O . ALA A 1 68 ? -22.306 41.008 -14.259 1.00 48.91 68 ALA A O 1
ATOM 505 N N . THR A 1 69 ? -24.425 41.533 -13.713 1.00 47.31 69 THR A N 1
ATOM 506 C CA . THR A 1 69 ? -24.253 42.025 -12.346 1.00 47.31 69 THR A CA 1
ATOM 507 C C . THR A 1 69 ? -23.713 40.945 -11.398 1.00 47.31 69 THR A C 1
ATOM 509 O O . THR A 1 69 ? -24.259 39.848 -11.314 1.00 47.31 69 THR A O 1
ATOM 512 N N . ALA A 1 70 ? -22.662 41.273 -10.641 1.00 54.50 70 ALA A N 1
ATOM 513 C CA . ALA A 1 70 ? -22.123 40.435 -9.570 1.00 54.50 70 ALA A CA 1
ATOM 514 C C . ALA A 1 70 ? -22.981 40.530 -8.286 1.00 54.50 70 ALA A C 1
ATOM 516 O O . ALA A 1 70 ? -23.394 41.634 -7.920 1.00 54.50 70 ALA A O 1
ATOM 517 N N . PRO A 1 71 ? -23.227 39.425 -7.555 1.00 48.69 71 PRO A N 1
ATOM 518 C CA . PRO A 1 71 ? -23.895 39.474 -6.258 1.00 48.69 71 PRO A CA 1
ATOM 519 C C . PRO A 1 71 ? -22.920 39.831 -5.120 1.00 48.69 71 PRO A C 1
ATOM 521 O O . PRO A 1 71 ? -21.782 39.365 -5.070 1.00 48.69 71 PRO A O 1
ATOM 524 N N . ALA A 1 72 ? -23.392 40.669 -4.195 1.00 57.28 72 ALA A N 1
ATOM 525 C CA . ALA A 1 72 ? -22.649 41.206 -3.054 1.00 57.28 72 ALA A CA 1
ATOM 526 C C . ALA A 1 72 ? -22.319 40.155 -1.962 1.00 57.28 72 ALA A C 1
ATOM 528 O O . ALA A 1 72 ? -23.091 39.212 -1.757 1.00 57.28 72 ALA A O 1
ATOM 529 N N . PRO A 1 73 ? -21.222 40.333 -1.196 1.00 53.28 73 PRO A N 1
ATOM 530 C CA . PRO A 1 73 ? -20.837 39.426 -0.116 1.00 53.28 73 PRO A CA 1
ATOM 531 C C . PRO A 1 73 ? -21.673 39.642 1.159 1.00 53.28 73 PRO A C 1
ATOM 533 O O . PRO A 1 73 ? -21.799 40.753 1.674 1.00 53.28 73 PRO A O 1
ATOM 536 N N . ARG A 1 74 ? -22.218 38.544 1.698 1.00 49.00 74 ARG A N 1
ATOM 537 C CA . ARG A 1 74 ? -22.919 38.497 2.990 1.00 49.00 74 ARG A CA 1
ATOM 538 C C . ARG A 1 74 ? -21.914 38.581 4.140 1.00 49.00 74 ARG A C 1
ATOM 540 O O . ARG A 1 74 ? -21.027 37.742 4.265 1.00 49.00 74 ARG A O 1
ATOM 547 N N . GLN A 1 75 ? -22.081 39.598 4.980 1.00 47.25 75 GLN A N 1
ATOM 548 C CA . GLN A 1 75 ? -21.288 39.841 6.181 1.00 47.25 75 GLN A CA 1
ATOM 549 C C . GLN A 1 75 ? -21.648 38.819 7.267 1.00 47.25 75 GLN A C 1
ATOM 551 O O . GLN A 1 75 ? -22.759 38.824 7.792 1.00 47.25 75 GLN A O 1
ATOM 556 N N . ILE A 1 76 ? -20.697 37.953 7.614 1.00 51.44 76 ILE A N 1
ATOM 557 C CA . ILE A 1 76 ? -20.758 37.094 8.799 1.00 51.44 76 ILE A CA 1
ATOM 558 C C . ILE A 1 76 ? -19.990 37.827 9.898 1.00 51.44 76 ILE A C 1
ATOM 560 O O . ILE A 1 76 ? -18.794 37.640 10.087 1.00 51.44 76 ILE A O 1
ATOM 564 N N . ALA A 1 77 ? -20.659 38.746 10.578 1.00 48.84 77 ALA A N 1
ATOM 565 C CA . ALA A 1 77 ? -20.145 39.351 11.795 1.00 48.84 77 ALA A CA 1
ATOM 566 C C . ALA A 1 77 ? -21.341 39.737 12.657 1.00 48.84 77 ALA A C 1
ATOM 568 O O . ALA A 1 77 ? -22.242 40.405 12.155 1.00 48.84 77 ALA A O 1
ATOM 569 N N . ARG A 1 78 ? -21.291 39.350 13.941 1.00 50.25 78 ARG A N 1
ATOM 570 C CA . ARG A 1 78 ? -22.211 39.706 15.045 1.00 50.25 78 ARG A CA 1
ATOM 571 C C . ARG A 1 78 ? -23.121 38.578 15.540 1.00 50.25 78 ARG A C 1
ATOM 573 O O . ARG A 1 78 ? -24.331 38.737 15.574 1.00 50.25 78 ARG A O 1
ATOM 580 N N . LEU A 1 79 ? -22.522 37.497 16.042 1.00 47.50 79 LEU A N 1
ATOM 581 C CA . LEU A 1 79 ? -23.141 36.689 17.108 1.00 47.50 79 LEU A CA 1
ATOM 582 C C . LEU A 1 79 ? -22.198 36.353 18.287 1.00 47.50 79 LEU A C 1
ATOM 584 O O . LEU A 1 79 ? -22.656 35.810 19.276 1.00 47.50 79 LEU A O 1
ATOM 588 N N . GLU A 1 80 ? -20.928 36.780 18.284 1.00 48.19 80 GLU A N 1
ATOM 589 C CA . GLU A 1 80 ? -19.965 36.430 19.356 1.00 48.19 80 GLU A CA 1
ATOM 590 C C . GLU A 1 80 ? -19.679 37.547 20.384 1.00 48.19 80 GLU A C 1
ATOM 592 O O . GLU A 1 80 ? -18.651 37.539 21.058 1.00 48.19 80 GLU A O 1
ATOM 597 N N . ARG A 1 81 ? -20.557 38.551 20.534 1.00 50.44 81 ARG A N 1
ATOM 598 C CA . ARG A 1 81 ? -20.317 39.673 21.478 1.00 50.44 81 ARG A CA 1
ATOM 599 C C . ARG A 1 81 ? -21.450 39.940 22.477 1.00 50.44 81 ARG A C 1
ATOM 601 O O . ARG A 1 81 ? -21.514 41.033 23.027 1.00 50.44 81 ARG A O 1
ATOM 608 N N . GLN A 1 82 ? -22.335 38.976 22.728 1.00 42.78 82 GLN A N 1
ATOM 609 C CA . GLN A 1 82 ? -23.423 39.142 23.708 1.00 42.78 82 GLN A CA 1
ATOM 610 C C . GLN A 1 82 ? -23.467 38.091 24.828 1.00 42.78 82 GLN A C 1
ATOM 612 O O . GLN A 1 82 ? -24.366 38.151 25.650 1.00 42.78 82 GLN A O 1
ATOM 617 N N . GLU A 1 83 ? -22.460 37.220 24.959 1.00 45.34 83 GLU A N 1
ATOM 618 C CA . GLU A 1 83 ? -22.382 36.257 26.080 1.00 45.34 83 GLU A CA 1
ATOM 619 C C . GLU A 1 83 ? -21.236 36.538 27.070 1.00 45.34 83 GLU A C 1
ATOM 621 O O . GLU A 1 83 ? -20.933 35.726 27.939 1.00 45.34 83 GLU A O 1
ATOM 626 N N . ARG A 1 84 ? -20.593 37.714 26.992 1.00 44.97 84 ARG A N 1
ATOM 627 C CA . ARG A 1 84 ? -19.494 38.101 27.901 1.00 44.97 84 ARG A CA 1
ATOM 628 C C . ARG A 1 84 ? -19.836 39.295 28.791 1.00 44.97 84 ARG A C 1
ATOM 630 O O . ARG A 1 84 ? -19.027 40.203 28.959 1.00 44.97 84 ARG A O 1
ATOM 637 N N . ALA A 1 85 ? -21.038 39.293 29.350 1.00 45.12 85 ALA A N 1
ATOM 638 C CA . ALA A 1 85 ? -21.430 40.240 30.384 1.00 45.12 85 ALA A CA 1
ATOM 639 C C . ALA A 1 85 ? -22.498 39.619 31.285 1.00 45.12 85 ALA A C 1
ATOM 641 O O . ALA A 1 85 ? -23.617 40.091 31.278 1.00 45.12 85 ALA A O 1
ATOM 642 N N . GLU A 1 86 ? -22.166 38.552 32.019 1.00 45.53 86 GLU A N 1
ATOM 643 C CA . GLU A 1 86 ? -22.899 38.141 33.226 1.00 45.53 86 GLU A CA 1
ATOM 644 C C . GLU A 1 86 ? -22.180 36.971 33.918 1.00 45.53 86 GLU A C 1
ATOM 646 O O . GLU A 1 86 ? -22.249 35.830 33.470 1.00 45.53 86 GLU A O 1
ATOM 651 N N . ARG A 1 87 ? -21.452 37.286 35.000 1.00 42.88 87 ARG A N 1
ATOM 652 C CA . ARG A 1 87 ? -21.289 36.521 36.259 1.00 42.88 87 ARG A CA 1
ATOM 653 C C . ARG A 1 87 ? -19.961 36.871 36.923 1.00 42.88 87 ARG A C 1
ATOM 655 O O . ARG A 1 87 ? -18.936 36.223 36.737 1.00 42.88 87 ARG A O 1
ATOM 662 N N . THR A 1 88 ? -20.038 37.904 37.749 1.00 34.84 88 THR A N 1
ATOM 663 C CA . THR A 1 88 ? -19.122 38.138 38.859 1.00 34.84 88 THR A CA 1
ATOM 664 C C . THR A 1 88 ? -19.775 37.562 40.112 1.00 34.84 88 THR A C 1
ATOM 666 O O . THR A 1 88 ? -20.777 38.102 40.568 1.00 34.84 88 THR A O 1
ATOM 669 N N . THR A 1 89 ? -19.197 36.509 40.686 1.00 40.78 89 THR A N 1
ATOM 670 C CA . THR A 1 89 ? -19.304 36.190 42.118 1.00 40.78 89 THR A CA 1
ATOM 671 C C . THR A 1 89 ? -17.962 35.619 42.582 1.00 40.78 89 THR A C 1
ATOM 673 O O . THR A 1 89 ? -17.504 34.585 42.104 1.00 40.78 89 THR A O 1
ATOM 676 N N . ALA A 1 90 ? -17.305 36.352 43.482 1.00 36.44 90 ALA A N 1
ATOM 677 C CA . ALA A 1 90 ? -16.160 35.925 44.293 1.00 36.44 90 ALA A CA 1
ATOM 678 C C . ALA A 1 90 ? -16.667 34.993 45.435 1.00 36.44 90 ALA A C 1
ATOM 680 O O . ALA A 1 90 ? -17.878 34.951 45.641 1.00 36.44 90 ALA A O 1
ATOM 681 N N . VAL A 1 91 ? -15.933 34.185 46.223 1.00 40.75 91 VAL A N 1
ATOM 682 C CA . VAL A 1 91 ? -14.627 34.166 46.956 1.00 40.75 91 VAL A CA 1
ATOM 683 C C . VAL A 1 91 ? -14.508 32.704 47.557 1.00 40.75 91 VAL A C 1
ATOM 685 O O . VAL A 1 91 ? -15.525 32.011 47.461 1.00 40.75 91 VAL A O 1
ATOM 688 N N . PRO A 1 92 ? -13.484 32.182 48.307 1.00 48.03 92 PRO A N 1
ATOM 689 C CA . PRO A 1 92 ? -12.016 32.360 48.438 1.00 48.03 92 PRO A CA 1
ATOM 690 C C . PRO A 1 92 ? -11.176 31.062 48.200 1.00 48.03 92 PRO A C 1
ATOM 692 O O . PRO A 1 92 ? -11.683 30.008 47.830 1.00 48.03 92 PRO A O 1
ATOM 695 N N . ALA A 1 93 ? -9.864 31.167 48.461 1.00 37.22 93 ALA A N 1
ATOM 696 C CA . ALA A 1 93 ? -8.791 30.183 48.297 1.00 37.22 93 ALA A CA 1
ATOM 697 C C . ALA A 1 93 ? -8.362 29.391 49.569 1.00 37.22 93 ALA A C 1
ATOM 699 O O . ALA A 1 93 ? -8.432 29.921 50.674 1.00 37.22 93 ALA A O 1
ATOM 700 N N . ALA A 1 94 ? -7.751 28.214 49.302 1.00 40.94 94 ALA A N 1
ATOM 701 C CA . ALA A 1 94 ? -6.691 27.458 50.025 1.00 40.94 94 ALA A CA 1
ATOM 702 C C . ALA A 1 94 ? -7.032 26.655 51.316 1.00 40.94 94 ALA A C 1
ATOM 704 O O . ALA A 1 94 ? -8.013 26.991 51.973 1.00 40.94 94 ALA A O 1
ATOM 705 N N . PRO A 1 95 ? -6.218 25.644 51.746 1.00 47.75 95 PRO A N 1
ATOM 706 C CA . PRO A 1 95 ? -4.999 25.050 51.156 1.00 47.75 95 PRO A CA 1
ATOM 707 C C . PRO A 1 95 ? -5.023 23.500 51.004 1.00 47.75 95 PRO A C 1
ATOM 709 O O . PRO A 1 95 ? -5.988 22.820 51.337 1.00 47.75 95 PRO A O 1
ATOM 712 N N . ALA A 1 96 ? -3.924 22.961 50.464 1.00 49.25 96 ALA A N 1
ATOM 713 C CA . ALA A 1 96 ? -3.625 21.539 50.297 1.00 49.25 96 ALA A CA 1
ATOM 714 C C . ALA A 1 96 ? -3.413 20.803 51.630 1.00 49.25 96 ALA A C 1
ATOM 716 O O . ALA A 1 96 ? -2.851 21.376 52.558 1.00 49.25 96 ALA A O 1
ATOM 717 N N . ASP A 1 97 ? -3.751 19.511 51.674 1.00 46.25 97 ASP A N 1
ATOM 718 C CA . ASP A 1 97 ? -3.209 18.604 52.686 1.00 46.25 97 ASP A CA 1
ATOM 719 C C . ASP A 1 97 ? -3.122 1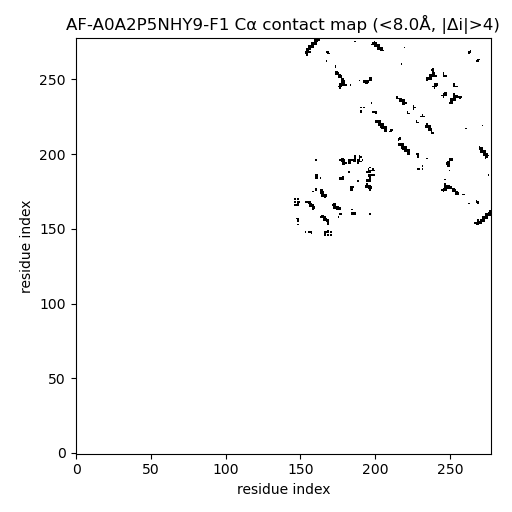7.172 52.131 1.00 46.25 97 ASP A C 1
ATOM 721 O O . ASP A 1 97 ? -4.122 16.517 51.832 1.00 46.25 97 ASP A O 1
ATOM 725 N N . GLY A 1 98 ? -1.888 16.718 51.908 1.00 53.84 98 GLY A N 1
ATOM 726 C CA . GLY A 1 98 ? -1.564 15.396 51.390 1.00 53.84 98 GLY A CA 1
ATOM 727 C C . GLY A 1 98 ? -1.341 14.415 52.527 1.00 53.84 98 GLY A C 1
ATOM 728 O O . GLY A 1 98 ? -0.316 14.488 53.195 1.00 53.84 98 GLY A O 1
ATOM 729 N N . ARG A 1 99 ? -2.265 13.466 52.716 1.00 52.00 99 ARG A N 1
ATOM 730 C CA . ARG A 1 99 ? -2.076 12.294 53.584 1.00 52.00 99 ARG A CA 1
ATOM 731 C C . ARG A 1 99 ? -2.805 11.063 53.029 1.00 52.00 99 ARG A C 1
ATOM 733 O O . ARG A 1 99 ? -4.028 11.028 52.976 1.00 52.00 99 ARG A O 1
ATOM 740 N N . GLY A 1 100 ? -2.027 10.039 52.661 1.00 47.00 100 GLY A N 1
ATOM 741 C CA . GLY A 1 100 ? -2.310 8.666 53.099 1.00 47.00 100 GLY A CA 1
ATOM 742 C C . GLY A 1 100 ? -3.225 7.757 52.270 1.00 47.00 100 GLY A C 1
ATOM 743 O O . GLY A 1 100 ? -3.967 6.985 52.866 1.00 47.00 100 GLY A O 1
ATOM 744 N N . PHE A 1 101 ? -3.161 7.757 50.931 1.00 52.59 101 PHE A N 1
ATOM 745 C CA . PHE A 1 101 ? -3.825 6.711 50.115 1.00 52.59 101 PHE A CA 1
ATOM 746 C C . PHE A 1 101 ? -2.920 5.511 49.775 1.00 52.59 101 PHE A C 1
ATOM 748 O O . PHE A 1 101 ? -3.415 4.460 49.379 1.00 52.59 101 PHE A O 1
ATOM 755 N N . PHE A 1 102 ? -1.605 5.628 49.980 1.00 48.59 102 PHE A N 1
ATOM 756 C CA . PHE A 1 102 ? -0.639 4.550 49.722 1.00 48.59 102 PHE A CA 1
ATOM 757 C C . PHE A 1 102 ? -0.350 3.657 50.943 1.00 48.59 102 PHE A C 1
ATOM 759 O O . PHE A 1 102 ? 0.230 2.588 50.790 1.00 48.59 102 PHE A O 1
ATOM 766 N N . GLU A 1 103 ? -0.817 4.029 52.138 1.00 51.91 103 GLU A N 1
ATOM 767 C CA . GLU A 1 103 ? -0.509 3.319 53.394 1.00 51.91 103 GLU A CA 1
ATOM 768 C C . GLU A 1 103 ? -1.479 2.165 53.712 1.00 51.91 103 GLU A C 1
ATOM 770 O O . GLU A 1 103 ? -1.294 1.435 54.677 1.00 51.91 103 GLU A O 1
ATOM 775 N N . ARG A 1 104 ? -2.507 1.940 52.879 1.00 54.88 104 ARG A N 1
ATOM 776 C CA . ARG A 1 104 ? -3.429 0.793 53.032 1.00 54.88 104 ARG A CA 1
ATOM 777 C C . ARG A 1 104 ? -3.238 -0.315 51.997 1.00 54.88 104 ARG A C 1
ATOM 779 O O . ARG A 1 104 ? -3.969 -1.297 52.053 1.00 54.88 104 ARG A O 1
ATOM 786 N N . LEU A 1 105 ? -2.274 -0.187 51.078 1.00 62.53 105 LEU A N 1
ATOM 787 C CA . LEU A 1 105 ? -2.052 -1.197 50.035 1.00 62.53 105 LEU A CA 1
ATOM 788 C C . LEU A 1 105 ? -0.676 -1.882 50.089 1.00 62.53 105 LEU A C 1
ATOM 790 O O . LEU A 1 105 ? -0.544 -2.972 49.543 1.00 62.53 105 LEU A O 1
ATOM 794 N N . PHE A 1 106 ? 0.324 -1.325 50.784 1.00 59.22 106 PHE A N 1
ATOM 795 C CA . PHE A 1 106 ? 1.661 -1.929 50.870 1.00 59.22 106 PHE A CA 1
ATOM 796 C C . PHE A 1 106 ? 2.277 -1.833 52.283 1.00 59.22 106 PHE A C 1
ATOM 798 O O . PHE A 1 106 ? 2.897 -0.833 52.625 1.00 59.22 106 PHE A O 1
ATOM 805 N N . GLY A 1 107 ? 2.159 -2.928 53.053 1.00 34.56 107 GLY A N 1
ATOM 806 C CA . GLY A 1 107 ? 2.940 -3.248 54.268 1.00 34.56 107 GLY A CA 1
ATOM 807 C C . GLY A 1 107 ? 2.228 -2.958 55.603 1.00 34.56 107 GLY A C 1
ATOM 808 O O . GLY A 1 107 ? 1.660 -1.894 55.765 1.00 34.56 107 GLY A O 1
ATOM 809 N N . GLY A 1 108 ? 2.197 -3.822 56.625 1.00 36.22 108 GLY A N 1
ATOM 810 C CA . GLY A 1 108 ? 2.718 -5.178 56.817 1.00 36.22 108 GLY A CA 1
ATOM 811 C C . GLY A 1 108 ? 2.578 -5.641 58.291 1.00 36.22 108 GLY A C 1
ATOM 812 O O . GLY A 1 108 ? 2.581 -4.805 59.187 1.00 36.22 108 GLY A O 1
ATOM 813 N N . ALA A 1 109 ? 2.547 -6.975 58.489 1.00 42.38 109 ALA A N 1
ATOM 814 C CA . ALA A 1 109 ? 2.911 -7.775 59.690 1.00 42.38 109 ALA A CA 1
ATOM 815 C C . ALA A 1 109 ? 1.978 -7.763 60.948 1.00 42.38 109 ALA A C 1
ATOM 817 O O . ALA A 1 109 ? 1.219 -6.810 61.097 1.00 42.38 109 ALA A O 1
ATOM 818 N N . PRO A 1 110 ? 2.019 -8.773 61.876 1.00 46.41 110 PRO A N 1
ATOM 819 C CA . PRO A 1 110 ? 3.096 -9.762 62.083 1.00 46.41 110 PRO A CA 1
ATOM 820 C C . PRO A 1 110 ? 2.746 -11.226 62.519 1.00 46.41 110 PRO A C 1
ATOM 822 O O . PRO A 1 110 ? 1.632 -11.561 62.897 1.00 46.41 110 PRO A O 1
ATOM 825 N N . GLN A 1 111 ? 3.825 -12.031 62.542 1.00 37.41 111 GLN A N 1
ATOM 826 C CA . GLN A 1 111 ? 4.209 -13.129 63.460 1.00 37.41 111 GLN A CA 1
ATOM 827 C C . GLN A 1 111 ? 3.650 -14.574 63.359 1.00 37.41 111 GLN A C 1
ATOM 829 O O . GLN A 1 111 ? 2.482 -14.849 63.128 1.00 37.41 111 GLN A O 1
ATOM 834 N N . ALA A 1 112 ? 4.596 -15.492 63.590 1.00 38.62 112 ALA A N 1
ATOM 835 C CA . ALA A 1 112 ? 4.611 -16.947 63.458 1.00 38.62 112 ALA A CA 1
ATOM 836 C C . ALA A 1 112 ? 3.963 -17.747 64.608 1.00 38.62 112 ALA A C 1
ATOM 838 O O . ALA A 1 112 ? 4.016 -17.307 65.751 1.00 38.62 112 ALA A O 1
ATOM 839 N N . ALA A 1 113 ? 3.506 -18.977 64.309 1.00 35.41 113 ALA A N 1
ATOM 840 C CA . ALA A 1 113 ? 3.880 -20.249 64.971 1.00 35.41 113 ALA A CA 1
ATOM 841 C C . ALA A 1 113 ? 3.026 -21.433 64.436 1.00 35.41 113 ALA A C 1
ATOM 843 O O . ALA A 1 113 ? 1.819 -21.308 64.264 1.00 35.41 113 ALA A O 1
ATOM 844 N N . ALA A 1 114 ? 3.665 -22.574 64.154 1.00 39.41 114 ALA A N 1
ATOM 845 C CA . ALA A 1 114 ? 3.079 -23.854 63.696 1.00 39.41 114 ALA A CA 1
ATOM 846 C C . ALA A 1 114 ? 2.766 -24.792 64.904 1.00 39.41 114 ALA A C 1
ATOM 848 O O . ALA A 1 114 ? 2.951 -24.315 66.025 1.00 39.41 114 ALA A O 1
ATOM 849 N N . PRO A 1 115 ? 2.444 -26.117 64.784 1.00 50.72 115 PRO A N 1
ATOM 850 C CA . PRO A 1 115 ? 2.120 -26.982 63.620 1.00 50.72 115 PRO A CA 1
ATOM 851 C C . PRO A 1 115 ? 0.920 -27.970 63.836 1.00 50.72 115 PRO A C 1
ATOM 853 O O . PRO A 1 115 ? 0.376 -28.046 64.930 1.00 50.72 115 PRO A O 1
ATOM 856 N N . GLN A 1 116 ? 0.566 -28.776 62.808 1.00 42.88 116 GLN A N 1
ATOM 857 C CA . GLN A 1 116 ? 0.379 -30.261 62.825 1.00 42.88 116 GLN A CA 1
ATOM 858 C C . GLN A 1 116 ? -0.775 -30.832 61.947 1.00 42.88 116 GLN A C 1
ATOM 860 O O . GLN A 1 116 ? -1.930 -30.488 62.144 1.00 42.88 116 GLN A O 1
ATOM 865 N N . THR A 1 117 ? -0.402 -31.801 61.076 1.00 39.78 117 THR A N 1
ATOM 866 C CA . THR A 1 117 ? -1.134 -33.022 60.605 1.00 39.78 117 THR A CA 1
ATOM 867 C C . THR A 1 117 ? -2.475 -32.837 59.857 1.00 39.78 117 THR A C 1
ATOM 869 O O . THR A 1 117 ? -3.285 -32.027 60.258 1.00 39.78 117 THR A O 1
ATOM 872 N N . THR A 1 118 ? -2.874 -33.524 58.779 1.00 40.69 118 THR A N 1
ATOM 873 C CA . THR A 1 118 ? -2.501 -34.792 58.126 1.00 40.69 118 THR A CA 1
ATOM 874 C C . THR A 1 118 ? -3.216 -34.841 56.754 1.00 40.69 118 THR A C 1
ATOM 876 O O . THR A 1 118 ? -4.358 -34.419 56.633 1.00 40.69 118 THR A O 1
ATOM 879 N N . ASN A 1 119 ? -2.556 -35.408 55.739 1.00 45.09 119 ASN A N 1
ATOM 880 C CA . ASN A 1 119 ? -3.117 -36.121 54.574 1.00 45.09 119 ASN A CA 1
ATOM 881 C C . ASN A 1 119 ? -4.303 -35.536 53.768 1.00 45.09 119 ASN A C 1
ATOM 883 O O . ASN A 1 119 ? -5.459 -35.860 54.030 1.00 45.09 119 ASN A O 1
ATOM 887 N N . ARG A 1 120 ? -3.991 -34.932 52.608 1.00 42.22 120 ARG A N 1
ATOM 888 C CA . ARG A 1 120 ? -4.564 -35.364 51.312 1.00 42.22 120 ARG A CA 1
ATOM 889 C C . ARG A 1 120 ? -3.685 -34.900 50.142 1.00 42.22 120 ARG A C 1
ATOM 891 O O . ARG A 1 120 ? -3.669 -33.724 49.798 1.00 42.22 120 ARG A O 1
ATOM 898 N N . ARG A 1 121 ? -2.932 -35.830 49.550 1.00 48.84 121 ARG A N 1
ATOM 899 C CA . ARG A 1 121 ? -2.366 -35.702 48.198 1.00 48.84 121 ARG A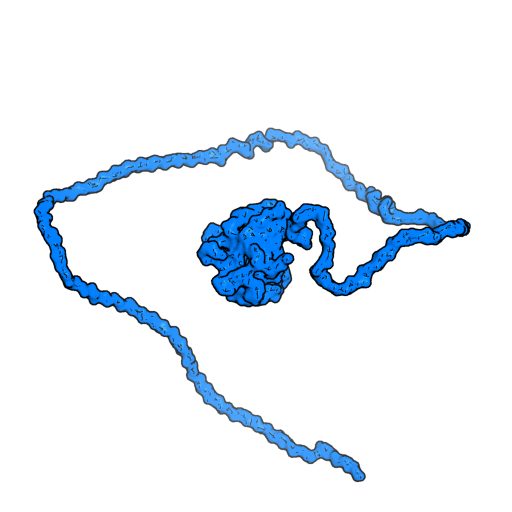 CA 1
ATOM 900 C C . ARG A 1 121 ? -3.266 -36.474 47.225 1.00 48.84 121 ARG A C 1
ATOM 902 O O . ARG A 1 121 ? -3.897 -37.437 47.646 1.00 48.84 121 ARG A O 1
ATOM 909 N N . GLU A 1 122 ? -3.203 -36.047 45.958 1.00 52.06 122 GLU A N 1
ATOM 910 C CA . GLU A 1 122 ? -3.720 -36.671 44.718 1.00 52.06 122 GLU A CA 1
ATOM 911 C C . GLU A 1 122 ? -5.176 -36.269 44.367 1.00 52.06 122 GLU A C 1
ATOM 913 O O . GLU A 1 122 ? -6.057 -36.347 45.213 1.00 52.06 122 GLU A O 1
ATOM 918 N N . MET A 1 123 ? -5.519 -35.752 43.173 1.00 48.16 123 MET A N 1
ATOM 919 C CA . MET A 1 123 ? -5.002 -36.013 41.816 1.00 48.16 123 MET A CA 1
ATOM 920 C C . MET A 1 123 ? -5.208 -34.827 40.832 1.00 48.16 123 MET A C 1
ATOM 922 O O . MET A 1 123 ? -6.255 -34.197 40.860 1.00 48.16 123 MET A O 1
ATOM 926 N N . MET A 1 124 ? -4.213 -34.623 39.945 1.00 50.00 124 MET A N 1
ATOM 927 C CA . MET A 1 124 ? -4.258 -34.291 38.491 1.00 50.00 124 MET A CA 1
ATOM 928 C C . MET A 1 124 ? -5.122 -33.096 37.997 1.00 50.00 124 MET A C 1
ATOM 930 O O . MET A 1 124 ? -6.297 -32.997 38.297 1.00 50.00 124 MET A O 1
ATOM 934 N N . ALA A 1 125 ? -4.642 -32.162 37.165 1.00 46.59 125 ALA A N 1
ATOM 935 C CA . ALA A 1 125 ? -3.757 -32.336 36.015 1.00 46.59 125 ALA A CA 1
ATOM 936 C C . ALA A 1 125 ? -2.893 -31.085 35.738 1.00 46.59 125 ALA A C 1
ATOM 938 O O . ALA A 1 125 ? -3.404 -29.997 35.487 1.00 46.59 125 ALA A O 1
ATOM 939 N N . TYR A 1 126 ? -1.573 -31.274 35.717 1.00 42.62 126 TYR A N 1
ATOM 940 C CA . TYR A 1 126 ? -0.642 -30.408 34.997 1.00 42.62 126 TYR A CA 1
ATOM 941 C C . TYR A 1 126 ? -0.411 -31.055 33.630 1.00 42.62 126 TYR A C 1
ATOM 943 O O . TYR A 1 126 ? 0.199 -32.119 33.556 1.00 42.62 126 TYR A O 1
ATOM 951 N N . ALA A 1 127 ? -0.898 -30.437 32.555 1.00 49.31 127 ALA A N 1
ATOM 952 C CA . ALA A 1 127 ? -0.414 -30.746 31.217 1.00 49.31 127 ALA A CA 1
ATOM 953 C C . ALA A 1 127 ? 0.783 -29.834 30.942 1.00 49.31 127 ALA A C 1
ATOM 955 O O . ALA A 1 127 ? 0.639 -28.627 30.752 1.00 49.31 127 ALA A O 1
ATOM 956 N N . THR A 1 128 ? 1.973 -30.428 30.970 1.00 47.44 128 THR A N 1
ATOM 957 C CA . THR A 1 128 ? 3.132 -29.891 30.268 1.00 47.44 128 THR A CA 1
ATOM 958 C C . THR A 1 128 ? 2.947 -30.209 28.792 1.00 47.44 128 THR A C 1
ATOM 960 O O . THR A 1 128 ? 2.677 -31.354 28.432 1.00 47.44 128 THR A O 1
ATOM 963 N N . GLN A 1 129 ? 3.073 -29.205 27.936 1.00 39.72 129 GLN A N 1
ATOM 964 C CA . GLN A 1 129 ? 3.333 -29.453 26.529 1.00 39.72 129 GLN A CA 1
ATOM 965 C C . GLN A 1 129 ? 4.386 -28.458 26.065 1.00 39.72 129 GLN A C 1
ATOM 967 O O . GLN A 1 129 ? 4.123 -27.464 25.396 1.00 39.72 129 GLN A O 1
ATOM 972 N N . SER A 1 130 ? 5.611 -28.720 26.505 1.00 42.19 130 SER A N 1
ATOM 973 C CA . SER A 1 130 ? 6.792 -28.335 25.752 1.00 42.19 130 SER A CA 1
ATOM 974 C C . SER A 1 130 ? 6.996 -29.380 24.661 1.00 42.19 130 SER A C 1
ATOM 976 O O . SER A 1 130 ? 7.556 -30.434 24.937 1.00 42.19 130 SER A O 1
ATOM 978 N N . ASP A 1 131 ? 6.542 -29.067 23.447 1.00 41.31 131 ASP A N 1
ATOM 979 C CA . ASP A 1 131 ? 7.178 -29.561 22.230 1.00 41.31 131 ASP A CA 1
ATOM 980 C C . ASP A 1 131 ? 7.294 -28.440 21.190 1.00 41.31 131 ASP A C 1
ATOM 982 O O . ASP A 1 131 ? 6.341 -27.868 20.666 1.00 41.31 131 ASP A O 1
ATOM 986 N N . THR A 1 132 ? 8.561 -28.122 20.991 1.00 45.16 132 THR A N 1
ATOM 987 C CA . THR A 1 132 ? 9.247 -27.379 19.948 1.00 45.16 132 THR A CA 1
ATOM 988 C C . THR A 1 132 ? 8.768 -27.644 18.517 1.00 45.16 132 THR A C 1
ATOM 990 O O . THR A 1 132 ? 8.754 -28.782 18.063 1.00 45.16 132 THR A O 1
ATOM 993 N N . GLY A 1 133 ? 8.591 -26.555 17.756 1.00 40.72 133 GLY A N 1
ATOM 994 C CA . GLY A 1 133 ? 8.902 -26.524 16.321 1.00 40.72 133 GLY A CA 1
ATOM 995 C C . GLY A 1 133 ? 7.716 -26.378 15.365 1.00 40.72 133 GLY A C 1
ATOM 996 O O . GLY A 1 133 ? 7.196 -27.363 14.860 1.00 40.72 133 GLY A O 1
ATOM 997 N N . GLY A 1 134 ? 7.373 -25.133 15.017 1.00 37.56 134 GLY A N 1
ATOM 998 C CA . GLY A 1 134 ? 6.546 -24.822 13.845 1.00 37.56 134 GLY A CA 1
ATOM 999 C C . GLY A 1 134 ? 5.801 -23.498 13.987 1.00 37.56 134 GLY A C 1
ATOM 1000 O O . GLY A 1 134 ? 4.738 -23.441 14.587 1.00 37.56 134 GLY A O 1
ATOM 1001 N N . LEU A 1 135 ? 6.348 -22.420 13.425 1.00 56.59 135 LEU A N 1
ATOM 1002 C CA . LEU A 1 135 ? 5.868 -21.040 13.594 1.00 56.59 135 LEU A CA 1
ATOM 1003 C C . LEU A 1 135 ? 4.531 -20.707 12.896 1.00 56.59 135 LEU A C 1
ATOM 1005 O O . LEU A 1 135 ? 4.200 -19.534 12.797 1.00 56.59 135 LEU A O 1
ATOM 1009 N N . PHE A 1 136 ? 3.764 -21.693 12.423 1.00 53.81 136 PHE A N 1
ATOM 1010 C CA . PHE A 1 136 ? 2.448 -21.508 11.798 1.00 53.81 136 PHE A CA 1
ATOM 1011 C C . PHE A 1 136 ? 1.644 -22.823 11.860 1.00 53.81 136 PHE A C 1
ATOM 1013 O O . PHE A 1 136 ? 1.819 -23.685 11.004 1.00 53.81 136 PHE A O 1
ATOM 1020 N N . GLY A 1 137 ? 0.746 -23.005 12.838 1.00 53.19 137 GLY A N 1
ATOM 1021 C CA . GLY A 1 137 ? -0.217 -24.117 12.780 1.00 53.19 137 GLY A CA 1
ATOM 1022 C C . GLY A 1 137 ? -0.871 -24.535 14.101 1.00 53.19 137 GLY A C 1
ATOM 1023 O O . GLY A 1 137 ? -0.211 -25.074 14.976 1.00 53.19 137 GLY A O 1
ATOM 1024 N N . GLY A 1 138 ? -2.200 -24.377 14.179 1.00 52.34 138 GLY A N 1
ATOM 1025 C CA . GLY A 1 138 ? -3.083 -24.858 15.259 1.00 52.34 138 GLY A CA 1
ATOM 1026 C C . GLY A 1 138 ? -3.646 -23.685 16.068 1.00 52.34 138 GLY A C 1
ATOM 1027 O O . GLY A 1 138 ? -2.887 -22.914 16.627 1.00 52.34 138 GLY A O 1
ATOM 1028 N N . LEU A 1 139 ? -4.953 -23.415 16.119 1.00 53.06 139 LEU A N 1
ATOM 1029 C CA . LEU A 1 139 ? -6.033 -24.308 16.536 1.00 53.06 139 LEU A CA 1
ATOM 1030 C C . LEU A 1 139 ? -7.312 -24.046 15.722 1.00 53.06 139 LEU A C 1
ATOM 1032 O O . LEU A 1 139 ? -7.735 -22.905 15.534 1.00 53.06 139 LEU A O 1
ATOM 1036 N N . ARG A 1 140 ? -7.956 -25.122 15.266 1.00 60.44 140 ARG A N 1
ATOM 1037 C CA . ARG A 1 140 ? -9.288 -25.080 14.655 1.00 60.44 140 ARG A CA 1
ATOM 1038 C C . ARG A 1 140 ? -10.320 -24.975 15.778 1.00 60.44 140 ARG A C 1
ATOM 1040 O O . ARG A 1 140 ? -10.682 -25.987 16.366 1.00 60.44 140 ARG A O 1
ATOM 1047 N N . SER A 1 141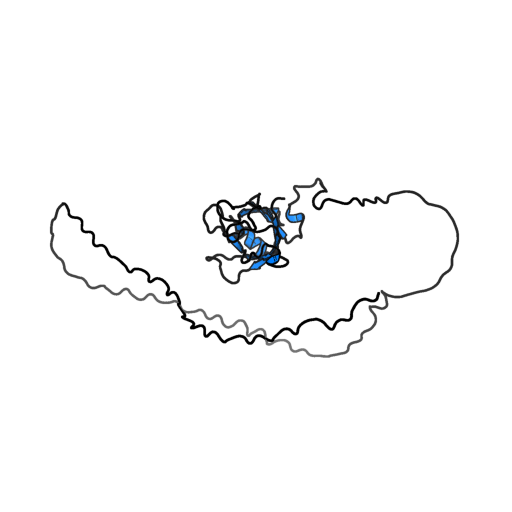 ? -10.770 -23.759 16.079 1.00 48.38 141 SER A N 1
ATOM 1048 C CA . SER A 1 141 ? -12.010 -23.544 16.830 1.00 48.38 141 SER A CA 1
ATOM 1049 C C . SER A 1 141 ? -13.162 -23.467 15.830 1.00 48.38 141 SER A C 1
ATOM 1051 O O . SER A 1 141 ? -13.163 -22.624 14.933 1.00 48.38 141 SER A O 1
ATOM 1053 N N . ALA A 1 142 ? -14.104 -24.398 15.932 1.00 63.47 142 ALA A N 1
ATOM 1054 C CA . ALA A 1 142 ? -15.262 -24.495 15.056 1.00 63.47 142 ALA A CA 1
ATOM 1055 C C . ALA A 1 142 ? -16.337 -23.470 15.455 1.00 63.47 142 ALA A C 1
ATOM 1057 O O . ALA A 1 142 ? -17.310 -23.839 16.099 1.00 63.47 142 ALA A O 1
ATOM 1058 N N . VAL A 1 143 ? -16.173 -22.193 15.089 1.00 51.09 143 VAL A N 1
ATOM 1059 C CA . VAL A 1 143 ? -17.225 -21.159 15.188 1.00 51.09 143 VAL A CA 1
ATOM 1060 C C . VAL A 1 143 ? -16.972 -20.076 14.130 1.00 51.09 143 VAL A C 1
ATOM 1062 O O . VAL A 1 143 ? -16.002 -19.338 14.252 1.00 51.09 143 VAL A O 1
ATOM 1065 N N . ALA A 1 144 ? -17.869 -19.964 13.138 1.00 54.91 144 ALA A N 1
ATOM 1066 C CA . ALA A 1 144 ? -17.860 -18.983 12.035 1.00 54.91 144 ALA A CA 1
ATOM 1067 C C . ALA A 1 144 ? -16.589 -18.994 11.143 1.00 54.91 144 ALA A C 1
ATOM 1069 O O . ALA A 1 144 ? -15.521 -19.435 11.567 1.00 54.91 144 ALA A O 1
ATOM 1070 N N . PRO A 1 145 ? -16.650 -18.540 9.875 1.00 53.75 145 PRO A N 1
ATOM 1071 C CA . PRO A 1 145 ? -15.426 -18.304 9.117 1.00 53.75 145 PRO A CA 1
ATOM 1072 C C . PRO A 1 145 ? -14.620 -17.220 9.843 1.00 53.75 145 PRO A C 1
ATOM 1074 O O . PRO A 1 145 ? -14.993 -16.048 9.834 1.00 53.75 145 PRO A O 1
ATOM 1077 N N . ALA A 1 146 ? -13.547 -17.618 10.529 1.00 72.94 146 ALA A N 1
ATOM 1078 C CA . ALA A 1 146 ? -12.681 -16.692 11.245 1.00 72.94 146 ALA A CA 1
ATOM 1079 C C . ALA A 1 146 ? -12.119 -15.668 10.248 1.00 72.94 146 ALA A C 1
ATOM 1081 O O . ALA A 1 146 ? -11.453 -16.046 9.282 1.00 72.94 146 ALA A O 1
ATOM 1082 N N . ASN A 1 147 ? -12.402 -14.377 10.463 1.00 77.88 147 ASN A N 1
ATOM 1083 C CA . ASN A 1 147 ? -11.838 -13.307 9.644 1.00 77.88 147 ASN A CA 1
ATOM 1084 C C . ASN A 1 147 ? -10.307 -13.411 9.737 1.00 77.88 147 ASN A C 1
ATOM 1086 O O . ASN A 1 147 ? -9.786 -13.320 10.851 1.00 77.88 147 ASN A O 1
ATOM 1090 N N . PRO A 1 148 ? -9.569 -13.610 8.633 1.00 78.69 148 PRO A N 1
ATOM 1091 C CA . PRO A 1 148 ? -8.125 -13.812 8.691 1.00 78.69 148 PRO A CA 1
ATOM 1092 C C . PRO A 1 148 ? -7.387 -12.662 9.390 1.00 78.69 148 PRO A C 1
ATOM 1094 O O . PRO A 1 148 ? -6.379 -12.915 10.050 1.00 78.69 148 PRO A O 1
ATOM 1097 N N . SER A 1 149 ? -7.918 -11.431 9.344 1.00 77.88 149 SER A N 1
ATOM 1098 C CA . SER A 1 149 ? -7.344 -10.277 10.052 1.00 77.88 149 SER A CA 1
ATOM 1099 C C . SER A 1 149 ? -7.301 -10.443 11.579 1.00 77.88 149 SER A C 1
ATOM 1101 O O . SER A 1 149 ? -6.473 -9.811 12.224 1.00 77.88 149 SER A O 1
ATOM 1103 N N . SER A 1 150 ? -8.123 -11.328 12.163 1.00 78.44 150 SER A N 1
ATOM 1104 C CA . SER A 1 150 ? -8.118 -11.656 13.604 1.00 78.44 150 SER A CA 1
ATOM 1105 C C . SER A 1 150 ? -6.806 -12.257 14.115 1.00 78.44 150 SER A C 1
ATOM 1107 O O . SER A 1 150 ? -6.583 -12.281 15.323 1.00 78.44 150 SER A O 1
ATOM 1109 N N . ARG A 1 151 ? -5.927 -12.726 13.216 1.00 83.00 151 ARG A N 1
ATOM 1110 C CA . ARG A 1 151 ? -4.577 -13.193 13.572 1.00 83.00 151 ARG A CA 1
ATOM 1111 C C . ARG A 1 151 ? -3.654 -12.040 14.001 1.00 83.00 151 ARG A C 1
ATOM 1113 O O . ARG A 1 151 ? -2.636 -12.294 14.639 1.00 83.00 151 ARG A O 1
ATOM 1120 N N . TYR A 1 152 ? -3.995 -10.800 13.644 1.00 89.25 152 TYR A N 1
ATOM 1121 C CA . TYR A 1 152 ? -3.287 -9.580 14.038 1.00 89.25 152 TYR A CA 1
ATOM 1122 C C . TYR A 1 152 ? -4.114 -8.769 15.045 1.00 89.25 152 TYR A C 1
ATOM 1124 O O . TYR A 1 152 ? -5.195 -9.173 15.473 1.00 89.25 152 TYR A O 1
ATOM 1132 N N . ASP A 1 153 ? -3.605 -7.600 15.443 1.00 91.00 153 ASP A N 1
ATOM 1133 C CA . ASP A 1 153 ? -4.410 -6.662 16.218 1.00 91.00 153 ASP A CA 1
ATOM 1134 C C . ASP A 1 153 ? -5.635 -6.161 15.432 1.00 91.00 153 ASP A C 1
ATOM 1136 O O . ASP A 1 153 ? -5.693 -6.194 14.202 1.00 91.00 153 ASP A O 1
ATOM 1140 N N . ARG A 1 154 ? -6.612 -5.623 16.167 1.00 93.81 154 ARG A N 1
ATOM 1141 C CA . ARG A 1 154 ? -7.885 -5.133 15.616 1.00 93.81 154 ARG A CA 1
ATOM 1142 C C . ARG A 1 154 ? -7.774 -3.958 14.631 1.00 93.81 154 ARG A C 1
ATOM 1144 O O . ARG A 1 154 ? -8.793 -3.564 14.083 1.00 93.81 154 ARG A O 1
ATOM 1151 N N . PHE A 1 155 ? -6.590 -3.372 14.452 1.00 97.12 155 PHE A N 1
ATOM 1152 C CA . PHE A 1 155 ? -6.331 -2.219 13.584 1.00 97.12 155 PHE A CA 1
ATOM 1153 C C . PHE A 1 155 ? -5.457 -2.573 12.374 1.00 97.12 155 PHE A C 1
ATOM 1155 O O . PHE A 1 155 ? -4.907 -1.680 11.715 1.00 97.12 155 PHE A O 1
ATOM 1162 N N . THR A 1 156 ? -5.289 -3.864 12.095 1.00 98.38 156 THR A N 1
ATOM 1163 C CA . THR A 1 156 ? -4.428 -4.358 11.024 1.00 98.38 156 THR A CA 1
ATOM 1164 C C . THR A 1 156 ? -5.266 -5.045 9.954 1.00 98.38 156 THR A C 1
ATOM 1166 O O . THR A 1 156 ? -5.903 -6.066 10.205 1.00 98.38 156 THR A O 1
ATOM 1169 N N . ALA A 1 157 ? -5.251 -4.491 8.742 1.00 98.50 157 ALA A N 1
ATOM 1170 C CA . ALA A 1 157 ? -5.728 -5.207 7.563 1.00 98.50 157 ALA A CA 1
ATOM 1171 C C . ALA A 1 157 ? -4.658 -6.192 7.077 1.00 98.50 157 ALA A C 1
ATOM 1173 O O . ALA A 1 157 ? -3.463 -5.930 7.240 1.00 98.50 157 ALA A O 1
ATOM 1174 N N . ILE A 1 158 ? -5.071 -7.283 6.433 1.00 98.69 158 ILE A N 1
ATOM 1175 C CA . ILE A 1 158 ? -4.147 -8.217 5.774 1.00 98.69 158 ILE A CA 1
ATOM 1176 C C . ILE A 1 158 ? -4.292 -8.088 4.267 1.00 98.69 158 ILE A C 1
ATOM 1178 O O . ILE A 1 158 ? -5.394 -8.254 3.759 1.00 98.69 158 ILE A O 1
ATOM 1182 N N . TYR A 1 159 ? -3.196 -7.848 3.555 1.00 98.75 159 TYR A N 1
ATOM 1183 C CA . TYR A 1 159 ? -3.120 -7.999 2.107 1.00 98.75 159 TYR A CA 1
ATOM 1184 C C . TYR A 1 159 ? -2.479 -9.340 1.755 1.00 98.75 159 TYR A C 1
ATOM 1186 O O . TYR A 1 159 ? -1.292 -9.541 2.009 1.00 98.75 159 TYR A O 1
ATOM 1194 N N . ASP A 1 160 ? -3.258 -10.236 1.158 1.00 98.62 160 ASP A N 1
ATOM 1195 C CA . ASP A 1 160 ? -2.758 -11.470 0.558 1.00 98.62 160 ASP A CA 1
ATOM 1196 C C . ASP A 1 160 ? -2.477 -11.217 -0.927 1.00 98.62 160 ASP A C 1
ATOM 1198 O O . ASP A 1 160 ? -3.405 -10.983 -1.710 1.00 98.62 160 ASP A O 1
ATOM 1202 N N . ILE A 1 161 ? -1.191 -11.244 -1.292 1.00 98.69 161 ILE A N 1
ATOM 1203 C CA . ILE A 1 161 ? -0.729 -10.971 -2.657 1.00 98.69 161 ILE A CA 1
ATOM 1204 C C . ILE A 1 161 ? -1.303 -12.009 -3.629 1.00 98.69 161 ILE A C 1
ATOM 1206 O O . ILE A 1 161 ? -1.887 -11.641 -4.645 1.00 98.69 161 ILE A O 1
ATOM 1210 N N . SER A 1 162 ? -1.183 -13.301 -3.306 1.00 98.38 162 SER A N 1
ATOM 1211 C CA . SER A 1 162 ? -1.604 -14.380 -4.210 1.00 98.38 162 SER A CA 1
ATOM 1212 C C . SER A 1 162 ? -3.122 -14.412 -4.389 1.00 98.38 162 SER A C 1
ATOM 1214 O O . SER A 1 162 ? -3.616 -14.705 -5.479 1.00 98.38 162 SER A O 1
ATOM 1216 N N . ALA A 1 163 ? -3.875 -14.083 -3.334 1.00 98.50 163 ALA A N 1
ATOM 1217 C CA . ALA A 1 163 ? -5.332 -13.989 -3.385 1.00 98.50 163 ALA A CA 1
ATOM 1218 C C . ALA A 1 163 ? -5.849 -12.638 -3.911 1.00 98.50 163 ALA A C 1
ATOM 1220 O O . ALA A 1 163 ? -7.065 -12.482 -4.059 1.00 98.50 163 ALA A O 1
ATOM 1221 N N . ARG A 1 164 ? -4.968 -11.658 -4.167 1.00 98.69 164 ARG A N 1
ATOM 1222 C CA . ARG A 1 164 ? -5.314 -10.325 -4.704 1.00 98.69 164 ARG A CA 1
ATOM 1223 C C . ARG A 1 164 ? -6.369 -9.606 -3.865 1.00 98.69 164 ARG A C 1
ATOM 1225 O O . ARG A 1 164 ? -7.278 -8.946 -4.374 1.00 98.69 164 ARG A O 1
ATOM 1232 N N . THR A 1 165 ? -6.314 -9.827 -2.554 1.00 98.75 165 THR A N 1
ATOM 1233 C CA . THR A 1 165 ? -7.387 -9.443 -1.636 1.00 98.75 165 THR A CA 1
ATOM 1234 C C . THR A 1 165 ? -6.820 -8.836 -0.365 1.00 98.75 165 THR A C 1
ATOM 1236 O O . THR A 1 165 ? -5.947 -9.411 0.285 1.00 98.75 165 THR A O 1
ATOM 1239 N N . VAL A 1 166 ? -7.385 -7.699 0.030 1.00 98.69 166 VAL A N 1
ATOM 1240 C CA . VAL A 1 166 ? -7.217 -7.110 1.354 1.00 98.69 166 VAL A CA 1
ATOM 1241 C C . VAL A 1 166 ? -8.412 -7.457 2.233 1.00 98.69 166 VAL A C 1
ATOM 1243 O O . VAL A 1 166 ? -9.555 -7.170 1.884 1.00 98.69 166 VAL A O 1
ATOM 1246 N N . TYR A 1 167 ? -8.140 -8.050 3.389 1.00 98.44 167 TYR A N 1
ATOM 1247 C CA . TYR A 1 167 ? -9.110 -8.390 4.423 1.00 98.44 167 TYR A CA 1
ATOM 1248 C C . TYR A 1 167 ? -9.071 -7.323 5.515 1.00 98.44 167 TYR A C 1
ATOM 1250 O O . TYR A 1 167 ? -8.051 -7.151 6.191 1.00 98.44 167 TYR A O 1
ATOM 1258 N N . LEU A 1 168 ? -10.171 -6.591 5.672 1.00 98.06 168 LEU A N 1
ATOM 1259 C CA . LEU A 1 168 ? -10.322 -5.580 6.712 1.00 98.06 168 LEU A CA 1
ATOM 1260 C C . LEU A 1 168 ? -10.732 -6.211 8.054 1.00 98.06 168 LEU A C 1
ATOM 1262 O O . LEU A 1 168 ? -11.390 -7.256 8.064 1.00 98.06 168 LEU A O 1
ATOM 1266 N N . PRO A 1 169 ? -10.427 -5.562 9.194 1.00 96.69 169 PRO A N 1
ATOM 1267 C CA . PRO A 1 169 ? -10.905 -5.985 10.511 1.00 96.69 169 PRO A CA 1
ATOM 1268 C C . PRO A 1 169 ? -12.426 -6.153 10.612 1.00 96.69 169 PRO A C 1
ATOM 1270 O O . PRO A 1 169 ? -12.887 -7.083 11.275 1.00 96.69 169 PRO A O 1
ATOM 1273 N N . SER A 1 170 ? -13.206 -5.327 9.907 1.00 95.00 170 SER A N 1
ATOM 1274 C CA . SER A 1 170 ? -14.669 -5.462 9.795 1.00 95.00 170 SER A CA 1
ATOM 1275 C C . SER A 1 170 ? -15.152 -6.755 9.126 1.00 95.00 170 SER A C 1
ATOM 1277 O O . SER A 1 170 ? -16.336 -7.072 9.202 1.00 95.00 170 SER A O 1
ATOM 1279 N N . GLY A 1 171 ? -14.270 -7.498 8.454 1.00 95.62 171 GLY A N 1
ATOM 1280 C CA . GLY A 1 171 ? -14.616 -8.664 7.635 1.00 95.62 171 GLY A CA 1
ATOM 1281 C C . GLY A 1 171 ? -14.859 -8.330 6.165 1.00 95.62 171 GLY A C 1
ATOM 1282 O O . GLY A 1 171 ? -15.007 -9.240 5.348 1.00 95.62 171 GLY A O 1
ATOM 1283 N N . GLN A 1 172 ? -14.859 -7.044 5.799 1.00 97.44 172 GLN A N 1
ATOM 1284 C CA . GLN A 1 172 ? -14.928 -6.636 4.401 1.00 97.44 172 GLN A CA 1
ATOM 1285 C C . GLN A 1 172 ? -13.673 -7.087 3.638 1.00 97.44 172 GLN A C 1
ATOM 1287 O O . GLN A 1 172 ? -12.553 -7.046 4.148 1.00 97.44 172 GLN A O 1
ATOM 1292 N N . ARG A 1 173 ? -13.873 -7.498 2.383 1.00 98.38 173 ARG A N 1
ATOM 1293 C CA . ARG A 1 173 ? -12.818 -7.924 1.459 1.00 98.38 173 ARG A CA 1
ATOM 1294 C C . ARG A 1 173 ? -12.742 -6.943 0.299 1.00 98.38 173 ARG A C 1
ATOM 1296 O O . ARG A 1 173 ? -13.774 -6.623 -0.286 1.00 98.38 173 ARG A O 1
ATOM 1303 N N . LEU A 1 174 ? -11.541 -6.481 -0.024 1.00 98.69 174 LEU A N 1
ATOM 1304 C CA . LEU A 1 174 ? -11.286 -5.522 -1.096 1.00 98.69 174 LEU A CA 1
ATOM 1305 C C . LEU A 1 174 ? -10.310 -6.120 -2.107 1.00 98.69 174 LEU A C 1
ATOM 1307 O O . LEU A 1 174 ? -9.280 -6.658 -1.716 1.00 98.69 174 LEU A O 1
ATOM 1311 N N . GLU A 1 175 ? -10.615 -6.002 -3.396 1.00 98.81 175 GLU A N 1
ATOM 1312 C CA . GLU A 1 175 ? -9.694 -6.382 -4.472 1.00 98.81 175 GLU A CA 1
ATOM 1313 C C . GLU A 1 175 ? -8.521 -5.402 -4.527 1.00 98.81 175 GLU A C 1
ATOM 1315 O O . GLU A 1 175 ? -8.714 -4.176 -4.577 1.00 98.81 175 GLU A O 1
ATOM 1320 N N . ALA A 1 176 ? -7.310 -5.952 -4.525 1.00 98.75 176 ALA A N 1
ATOM 1321 C CA . ALA A 1 176 ? -6.083 -5.186 -4.623 1.00 98.75 176 ALA A CA 1
ATOM 1322 C C . ALA A 1 176 ? -5.013 -5.947 -5.404 1.00 98.75 176 ALA A C 1
ATOM 1324 O O . ALA A 1 176 ? -4.941 -7.172 -5.322 1.00 98.75 176 ALA A O 1
ATOM 1325 N N . HIS A 1 177 ? -4.166 -5.198 -6.103 1.00 98.88 177 HIS A N 1
ATOM 1326 C CA . HIS A 1 177 ? -3.051 -5.731 -6.872 1.00 98.88 177 HIS A CA 1
ATOM 1327 C C . HIS A 1 177 ? -1.742 -5.034 -6.523 1.00 98.88 177 HIS A C 1
ATOM 1329 O O . HIS A 1 177 ? -1.709 -3.920 -5.983 1.00 98.88 177 HIS A O 1
ATOM 1335 N N . SER A 1 178 ? -0.627 -5.683 -6.840 1.00 98.69 178 SER A N 1
ATOM 1336 C CA . SER A 1 178 ? 0.688 -5.071 -6.698 1.00 98.69 178 SER A CA 1
ATOM 1337 C C . SER A 1 178 ? 1.703 -5.645 -7.672 1.00 98.69 178 SER A C 1
ATOM 1339 O O . SER A 1 178 ? 1.813 -6.856 -7.825 1.00 98.69 178 SER A O 1
ATOM 1341 N N . GLY A 1 179 ? 2.511 -4.768 -8.260 1.00 98.56 179 GLY A N 1
ATOM 1342 C CA . GLY A 1 179 ? 3.505 -5.140 -9.261 1.00 98.56 179 GLY A CA 1
ATOM 1343 C C . GLY A 1 179 ? 3.055 -4.770 -10.669 1.00 98.56 179 GLY A C 1
ATOM 1344 O O . GLY A 1 179 ? 2.001 -4.167 -10.866 1.00 98.56 179 GLY A O 1
ATOM 1345 N N . LEU A 1 180 ? 3.904 -5.076 -11.643 1.00 98.44 180 LEU A N 1
ATOM 1346 C CA . LEU A 1 180 ? 3.771 -4.610 -13.017 1.00 98.44 180 LEU A CA 1
ATOM 1347 C C . LEU A 1 180 ? 3.878 -5.792 -13.977 1.00 98.44 180 LEU A C 1
ATOM 1349 O O . LEU A 1 180 ? 4.878 -6.517 -13.942 1.00 98.44 180 LEU A O 1
ATOM 1353 N N . ARG A 1 181 ? 2.897 -5.926 -14.876 1.00 97.31 181 ARG A N 1
ATOM 1354 C CA . ARG A 1 181 ? 2.876 -6.895 -15.981 1.00 97.31 181 ARG A CA 1
ATOM 1355 C C . ARG A 1 181 ? 3.205 -8.321 -15.520 1.00 97.31 181 ARG A C 1
ATOM 1357 O O . ARG A 1 181 ? 2.476 -8.889 -14.717 1.00 97.31 181 ARG A O 1
ATOM 1364 N N . GLU A 1 182 ? 4.302 -8.900 -16.007 1.00 98.06 182 GLU A N 1
ATOM 1365 C CA . GLU A 1 182 ? 4.739 -10.269 -15.722 1.00 98.06 182 GLU A CA 1
ATOM 1366 C C . GLU A 1 182 ? 5.040 -10.550 -14.237 1.00 98.06 182 GLU A C 1
ATOM 1368 O O . GLU A 1 182 ? 5.141 -11.710 -13.845 1.00 98.06 182 GLU A O 1
ATOM 1373 N N . HIS A 1 183 ? 5.171 -9.508 -13.410 1.00 98.31 183 HIS A N 1
ATOM 1374 C CA . HIS A 1 183 ? 5.433 -9.607 -11.969 1.00 98.31 183 HIS A CA 1
ATOM 1375 C C . HIS A 1 183 ? 4.234 -9.192 -11.102 1.00 98.31 183 HIS A C 1
ATOM 1377 O O . HIS A 1 183 ? 4.382 -9.036 -9.886 1.00 98.31 183 HIS A O 1
ATOM 1383 N N . LEU A 1 184 ? 3.073 -8.962 -11.724 1.00 98.56 184 LEU A N 1
ATOM 1384 C CA . LEU A 1 184 ? 1.835 -8.608 -11.039 1.00 98.56 184 LEU A CA 1
ATOM 1385 C C . LEU A 1 184 ? 1.393 -9.751 -10.116 1.00 98.56 184 LEU A C 1
ATOM 1387 O O . LEU A 1 184 ? 1.287 -10.899 -10.542 1.00 98.56 184 LEU A O 1
ATOM 1391 N N . ASP A 1 185 ? 1.125 -9.411 -8.858 1.00 98.62 185 ASP A N 1
ATOM 1392 C CA . ASP A 1 185 ? 0.606 -10.308 -7.820 1.00 98.62 185 ASP A CA 1
ATOM 1393 C C . ASP A 1 185 ? 1.448 -11.567 -7.584 1.00 98.62 185 ASP A C 1
ATOM 1395 O O . ASP A 1 185 ? 0.937 -12.607 -7.169 1.00 98.62 185 ASP A O 1
ATOM 1399 N N . ASP A 1 186 ? 2.757 -11.477 -7.826 1.00 98.38 186 ASP A N 1
ATOM 1400 C CA . ASP A 1 186 ? 3.680 -12.588 -7.626 1.00 98.38 186 ASP A CA 1
ATOM 1401 C C . ASP A 1 186 ? 4.671 -12.289 -6.483 1.00 98.38 186 ASP A C 1
ATOM 1403 O O . ASP A 1 186 ? 5.595 -11.475 -6.640 1.00 98.38 186 ASP A O 1
ATOM 1407 N N . PRO A 1 187 ? 4.532 -12.971 -5.326 1.00 98.00 187 PRO A N 1
ATOM 1408 C CA . PRO A 1 187 ? 5.413 -12.788 -4.176 1.00 98.00 187 PRO A CA 1
ATOM 1409 C C . PRO A 1 187 ? 6.890 -13.091 -4.456 1.00 98.00 187 PRO A C 1
ATOM 1411 O O . PRO A 1 187 ? 7.762 -12.618 -3.725 1.00 98.00 187 PRO A O 1
ATOM 1414 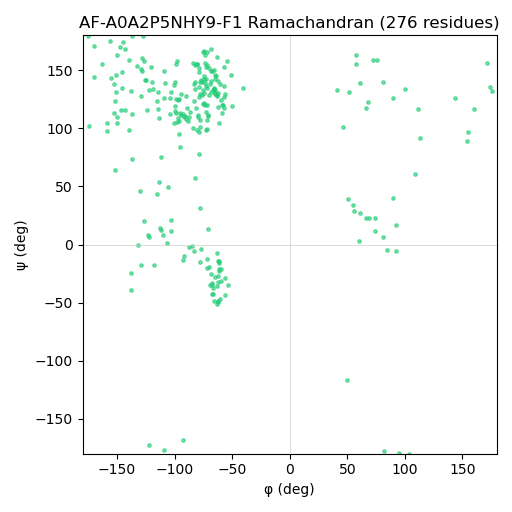N N . ARG A 1 188 ? 7.210 -13.862 -5.503 1.00 98.38 188 ARG A N 1
ATOM 1415 C CA . ARG A 1 188 ? 8.596 -14.245 -5.828 1.00 98.38 188 ARG A CA 1
ATOM 1416 C C . ARG A 1 188 ? 9.426 -13.053 -6.300 1.00 98.38 188 ARG A C 1
ATOM 1418 O O . ARG A 1 188 ? 10.646 -13.040 -6.136 1.00 98.38 188 ARG A O 1
ATOM 1425 N N . TYR A 1 189 ? 8.774 -12.030 -6.847 1.00 98.44 189 TYR A N 1
ATOM 1426 C CA . TYR A 1 189 ? 9.432 -10.881 -7.468 1.00 98.44 189 TYR A CA 1
ATOM 1427 C C . TYR A 1 189 ? 9.430 -9.621 -6.600 1.00 98.44 189 TYR A C 1
ATOM 1429 O O . TYR A 1 189 ? 9.803 -8.553 -7.072 1.00 98.44 189 TYR A O 1
ATOM 1437 N N . VAL A 1 190 ? 9.071 -9.715 -5.318 1.00 98.25 190 VAL A N 1
ATOM 1438 C CA . VAL A 1 190 ? 8.919 -8.548 -4.421 1.00 98.25 190 VAL A CA 1
ATOM 1439 C C . VAL A 1 190 ? 10.198 -7.729 -4.210 1.00 98.25 190 VAL A C 1
ATOM 1441 O O . VAL A 1 190 ? 10.146 -6.536 -3.892 1.00 98.25 190 VAL A O 1
ATOM 1444 N N . HIS A 1 191 ? 11.352 -8.362 -4.425 1.00 97.75 191 HIS A N 1
ATOM 1445 C CA . HIS A 1 191 ? 12.675 -7.746 -4.377 1.00 97.75 191 HIS A CA 1
ATOM 1446 C C . HIS A 1 191 ? 12.939 -6.809 -5.571 1.00 97.75 191 HIS A C 1
ATOM 1448 O O . HIS A 1 191 ? 13.799 -5.929 -5.483 1.00 97.75 191 HIS A O 1
ATOM 1454 N N . LEU A 1 192 ? 12.196 -6.951 -6.676 1.00 98.19 192 LEU A N 1
ATOM 1455 C CA . LEU A 1 192 ? 12.362 -6.124 -7.868 1.00 98.19 192 LEU A CA 1
ATOM 1456 C C . LEU A 1 192 ? 11.818 -4.711 -7.638 1.00 98.19 192 LEU A C 1
ATOM 1458 O O . LEU A 1 192 ? 10.627 -4.490 -7.405 1.00 98.19 192 LEU A O 1
ATOM 1462 N N . ARG A 1 193 ? 12.695 -3.716 -7.768 1.00 97.56 193 ARG A N 1
ATOM 1463 C CA . ARG A 1 193 ? 12.323 -2.300 -7.670 1.00 97.56 193 ARG A CA 1
ATOM 1464 C C . ARG A 1 193 ? 11.462 -1.883 -8.861 1.00 97.56 193 ARG A C 1
ATOM 1466 O O . ARG A 1 193 ? 11.730 -2.278 -9.991 1.00 97.56 193 ARG A O 1
ATOM 1473 N N . MET A 1 194 ? 10.453 -1.054 -8.599 1.00 96.56 194 MET A N 1
ATOM 1474 C CA . MET A 1 194 ? 9.538 -0.475 -9.595 1.00 96.56 194 MET A CA 1
ATOM 1475 C C . MET A 1 194 ? 8.709 -1.477 -10.417 1.00 96.56 194 MET A C 1
ATOM 1477 O O . MET A 1 194 ? 7.982 -1.060 -11.311 1.00 96.56 194 MET A O 1
ATOM 1481 N N . ARG A 1 195 ? 8.809 -2.782 -10.151 1.00 97.94 195 ARG A N 1
ATOM 1482 C CA . ARG A 1 195 ? 8.135 -3.830 -10.936 1.00 97.94 195 ARG A CA 1
ATOM 1483 C C . ARG A 1 195 ? 7.522 -4.920 -10.072 1.00 97.94 195 ARG A C 1
ATOM 1485 O O . ARG A 1 195 ? 6.444 -5.400 -10.388 1.00 97.94 195 ARG A O 1
ATOM 1492 N N . GLY A 1 196 ? 8.207 -5.310 -9.000 1.00 98.38 196 GLY A N 1
ATOM 1493 C CA . GLY A 1 196 ? 7.750 -6.360 -8.103 1.00 98.38 196 GLY A CA 1
ATOM 1494 C C . GLY A 1 196 ? 6.582 -5.935 -7.224 1.00 98.38 196 GLY A C 1
ATOM 1495 O O . GLY A 1 196 ? 6.464 -4.761 -6.857 1.00 98.38 196 GLY A O 1
ATOM 1496 N N . ALA A 1 197 ? 5.771 -6.912 -6.820 1.00 98.69 197 ALA A N 1
ATOM 1497 C CA . ALA A 1 197 ? 4.733 -6.740 -5.809 1.00 98.69 197 ALA A CA 1
ATOM 1498 C C . ALA A 1 197 ? 5.289 -6.162 -4.495 1.00 98.69 197 ALA A C 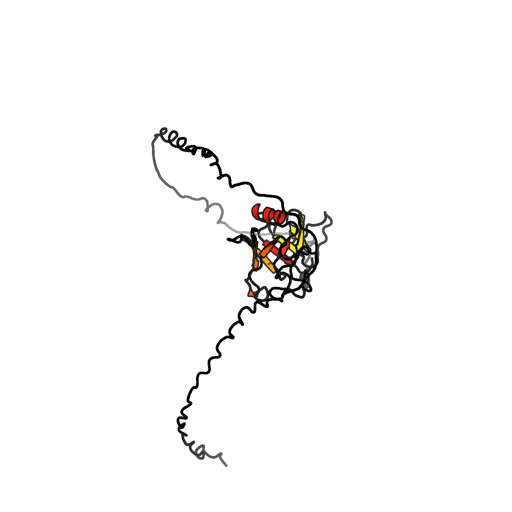1
ATOM 1500 O O . ALA A 1 197 ? 6.486 -6.240 -4.211 1.00 98.69 197 ALA A O 1
ATOM 1501 N N . THR A 1 198 ? 4.429 -5.549 -3.685 1.00 98.75 198 THR A N 1
ATOM 1502 C CA . THR A 1 198 ? 4.782 -5.031 -2.353 1.00 98.75 198 THR A CA 1
ATOM 1503 C C . THR A 1 198 ? 5.368 -6.160 -1.492 1.00 98.75 198 THR A C 1
ATOM 1505 O O . THR A 1 198 ? 4.749 -7.220 -1.426 1.00 98.75 198 THR A O 1
ATOM 1508 N N . PRO A 1 199 ? 6.537 -5.988 -0.842 1.00 98.56 199 PRO A N 1
ATOM 1509 C CA . PRO A 1 199 ? 7.150 -7.059 -0.063 1.00 98.56 199 PRO A CA 1
ATOM 1510 C C . PRO A 1 199 ? 6.276 -7.509 1.113 1.00 98.56 199 PRO A C 1
ATOM 1512 O O . PRO A 1 199 ? 5.670 -6.662 1.765 1.00 98.56 199 PRO A O 1
ATOM 1515 N N . PRO A 1 200 ? 6.213 -8.818 1.416 1.00 98.50 200 PRO A N 1
ATOM 1516 C CA . PRO A 1 200 ? 5.573 -9.306 2.626 1.00 98.50 200 PRO A CA 1
ATOM 1517 C C . PRO A 1 200 ? 6.240 -8.714 3.863 1.00 98.50 200 PRO A C 1
ATOM 1519 O O . PRO A 1 200 ? 7.412 -8.977 4.127 1.00 98.50 200 PRO A O 1
ATOM 1522 N N . HIS A 1 201 ? 5.505 -7.876 4.587 1.00 98.50 201 HIS A N 1
ATOM 1523 C CA . HIS A 1 201 ? 5.972 -7.204 5.792 1.00 98.50 201 HIS A CA 1
ATOM 1524 C C . HIS A 1 201 ? 4.813 -6.516 6.515 1.00 98.50 201 HIS A C 1
ATOM 1526 O O . HIS A 1 201 ? 3.712 -6.387 5.973 1.00 98.50 201 HIS A O 1
ATOM 1532 N N . LEU A 1 202 ? 5.063 -6.019 7.726 1.00 98.38 202 LEU A N 1
ATOM 1533 C CA . LEU A 1 202 ? 4.130 -5.135 8.422 1.00 98.38 202 LEU A CA 1
ATOM 1534 C C . LEU A 1 202 ? 4.425 -3.668 8.091 1.00 98.38 202 LEU A C 1
ATOM 1536 O O . LEU A 1 202 ? 5.548 -3.189 8.274 1.00 98.38 202 LEU A O 1
ATOM 1540 N N . TYR A 1 203 ? 3.394 -2.946 7.659 1.00 98.69 203 TYR A N 1
ATOM 1541 C CA . TYR A 1 203 ? 3.481 -1.536 7.298 1.00 98.69 203 TYR A CA 1
ATOM 1542 C C . TYR A 1 203 ? 2.579 -0.679 8.177 1.00 98.69 203 TYR A C 1
ATOM 1544 O O . TYR A 1 203 ? 1.398 -0.978 8.348 1.00 98.69 203 TYR A O 1
ATOM 1552 N N . GLU A 1 204 ? 3.113 0.429 8.679 1.00 98.56 204 GLU A N 1
ATOM 1553 C CA . GLU A 1 204 ? 2.321 1.511 9.253 1.00 98.56 204 GLU A CA 1
ATOM 1554 C C . GLU A 1 204 ? 1.792 2.426 8.151 1.00 98.56 204 GLU A C 1
ATOM 1556 O O . GLU A 1 204 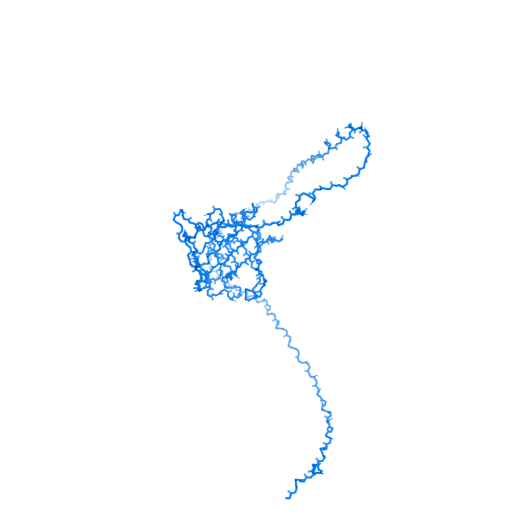? 2.534 2.832 7.250 1.00 98.56 204 GLU A O 1
ATOM 1561 N N . LEU A 1 205 ? 0.506 2.765 8.236 1.00 98.75 205 LEU A N 1
ATOM 1562 C CA . LEU A 1 205 ? -0.172 3.602 7.257 1.00 98.75 205 LEU A CA 1
ATOM 1563 C C . LEU A 1 205 ? -0.199 5.059 7.718 1.00 98.75 205 LEU A C 1
ATOM 1565 O O . LEU A 1 205 ? -0.719 5.382 8.791 1.00 98.75 205 LEU A O 1
ATOM 1569 N N . THR A 1 206 ? 0.300 5.959 6.875 1.00 98.56 206 THR A N 1
ATOM 1570 C CA . THR A 1 206 ? 0.203 7.411 7.095 1.00 98.56 206 THR A CA 1
ATOM 1571 C C . THR A 1 206 ? -0.363 8.112 5.865 1.00 98.56 206 THR A C 1
ATOM 1573 O O . THR A 1 206 ? -0.165 7.633 4.747 1.00 98.56 206 THR A O 1
ATOM 1576 N N . PRO A 1 207 ? -1.085 9.237 6.007 1.00 98.31 207 PRO A N 1
ATOM 1577 C CA . PRO A 1 207 ? -1.528 9.994 4.847 1.00 98.31 207 PRO A CA 1
ATOM 1578 C C . PRO A 1 207 ? -0.326 10.552 4.084 1.00 98.31 207 PRO A C 1
ATOM 1580 O O . PRO A 1 207 ? 0.685 10.946 4.668 1.00 98.31 207 PRO A O 1
ATOM 1583 N N . ARG A 1 208 ? -0.446 10.614 2.760 1.00 97.94 208 ARG A N 1
ATOM 1584 C CA . ARG A 1 208 ? 0.467 11.404 1.937 1.00 97.94 208 ARG A CA 1
ATOM 1585 C C . ARG A 1 208 ? 0.071 12.879 2.015 1.00 97.94 208 ARG A C 1
ATOM 1587 O O . ARG A 1 208 ? -1.111 13.191 1.906 1.00 97.94 208 ARG A O 1
ATOM 1594 N N . GLU A 1 209 ? 1.040 13.782 2.174 1.00 92.88 209 GLU A N 1
ATOM 1595 C CA . GLU A 1 209 ? 0.771 15.225 2.316 1.00 92.88 209 GLU A CA 1
ATOM 1596 C C . GLU A 1 209 ? 0.246 15.823 1.007 1.00 92.88 209 GLU A C 1
ATOM 1598 O O . GLU A 1 209 ? -0.610 16.701 1.019 1.00 92.88 209 GLU A O 1
ATOM 1603 N N . ALA A 1 210 ? 0.739 15.320 -0.129 1.00 96.00 210 ALA A N 1
ATOM 1604 C CA . ALA A 1 210 ? 0.309 15.723 -1.461 1.00 96.00 210 ALA A CA 1
ATOM 1605 C C . ALA A 1 210 ? -0.503 14.623 -2.162 1.00 96.00 210 ALA A C 1
ATOM 1607 O O . ALA A 1 210 ? -0.240 13.422 -2.008 1.00 96.00 210 ALA A O 1
ATOM 1608 N N . LEU A 1 211 ? -1.439 15.037 -3.019 1.00 96.56 211 LEU A N 1
ATOM 1609 C CA . LEU A 1 211 ? -2.200 14.130 -3.879 1.00 96.56 211 LEU A CA 1
ATOM 1610 C C . LEU A 1 211 ? -1.272 13.361 -4.827 1.00 96.56 211 LEU A C 1
ATOM 1612 O O . LEU A 1 211 ? -0.308 13.901 -5.377 1.00 96.56 211 LEU A O 1
ATOM 1616 N N . PHE A 1 212 ? -1.541 12.072 -5.000 1.00 96.38 212 PHE A N 1
ATOM 1617 C CA . PHE A 1 212 ? -0.834 11.178 -5.909 1.00 96.38 212 PHE A CA 1
ATOM 1618 C C . PHE A 1 212 ? -1.643 11.072 -7.196 1.00 96.38 212 PHE A C 1
ATOM 1620 O O . PHE A 1 212 ? -2.720 10.487 -7.196 1.00 96.38 212 PHE A O 1
ATOM 1627 N N . HIS A 1 213 ? -1.178 11.730 -8.262 1.00 95.00 213 HIS A N 1
ATOM 1628 C CA . HIS A 1 213 ? -1.921 11.850 -9.526 1.00 95.00 213 HIS A CA 1
ATOM 1629 C C . HIS A 1 213 ? -3.372 12.338 -9.334 1.00 95.00 213 HIS A C 1
ATOM 1631 O O . HIS A 1 213 ? -4.297 11.851 -9.972 1.00 95.00 213 HIS A O 1
ATOM 1637 N N . GLY A 1 214 ? -3.577 13.282 -8.406 1.00 95.31 214 GLY A N 1
ATOM 1638 C CA . GLY A 1 214 ? -4.900 13.825 -8.072 1.00 95.31 214 GLY A CA 1
ATOM 1639 C C . GLY A 1 214 ? -5.710 13.003 -7.060 1.00 95.31 214 GLY A C 1
ATOM 1640 O O . GLY A 1 214 ? -6.752 13.468 -6.611 1.00 95.31 214 GLY A O 1
ATOM 1641 N N . VAL A 1 215 ? -5.229 11.830 -6.635 1.00 95.69 215 VAL A N 1
ATOM 1642 C CA . VAL A 1 215 ? -5.91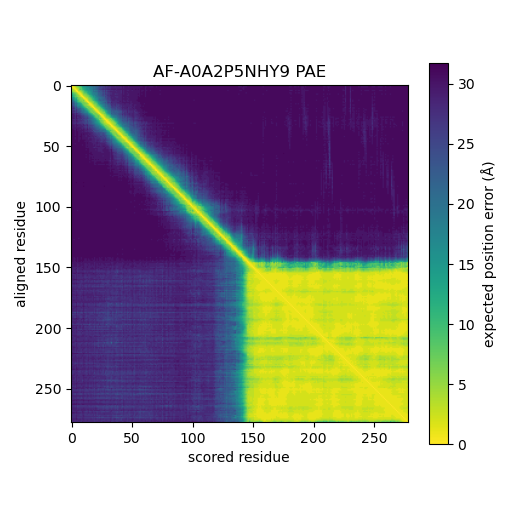6 10.957 -5.668 1.00 95.69 215 VAL A CA 1
ATOM 1643 C C . VAL A 1 215 ? -5.193 10.978 -4.322 1.00 95.69 215 VAL A C 1
ATOM 1645 O O . VAL A 1 215 ? -3.965 10.964 -4.251 1.00 95.69 215 VAL A O 1
ATOM 1648 N N . GLN A 1 216 ? -5.938 11.013 -3.219 1.00 97.75 216 GLN A N 1
ATOM 1649 C CA . GLN A 1 216 ? -5.343 10.875 -1.889 1.00 97.75 216 GLN A CA 1
ATOM 1650 C C . GLN A 1 216 ? -4.728 9.479 -1.745 1.00 97.75 216 GLN A C 1
ATOM 1652 O O . GLN A 1 216 ? -5.408 8.497 -1.992 1.00 97.75 216 GLN A O 1
ATOM 1657 N N . ALA A 1 217 ? -3.474 9.365 -1.318 1.00 98.44 217 ALA A N 1
ATOM 1658 C CA . ALA A 1 217 ? -2.797 8.079 -1.137 1.00 98.44 217 ALA A CA 1
ATOM 1659 C C . ALA A 1 217 ? -2.347 7.903 0.316 1.00 98.44 217 ALA A C 1
ATOM 1661 O O . ALA A 1 217 ? -2.074 8.893 1.003 1.00 98.44 217 ALA A O 1
ATOM 1662 N N . LEU A 1 218 ? -2.233 6.655 0.767 1.00 98.81 218 LEU A N 1
ATOM 1663 C CA . LEU A 1 218 ? -1.586 6.325 2.039 1.00 98.81 218 LEU A CA 1
ATOM 1664 C C . LEU A 1 218 ? -0.168 5.824 1.773 1.00 98.81 218 LEU A C 1
ATOM 1666 O O . LEU A 1 218 ? 0.050 5.039 0.853 1.00 98.81 218 LEU A O 1
ATOM 1670 N N . ARG A 1 219 ? 0.801 6.271 2.568 1.00 98.69 219 ARG A N 1
ATOM 1671 C CA . ARG A 1 219 ? 2.151 5.710 2.593 1.00 98.69 219 ARG A CA 1
ATOM 1672 C C . ARG A 1 219 ? 2.168 4.401 3.361 1.00 98.69 219 ARG A C 1
ATOM 1674 O O . ARG A 1 219 ? 1.533 4.295 4.407 1.00 98.69 219 ARG A O 1
ATOM 1681 N N . LEU A 1 220 ? 2.950 3.452 2.860 1.00 98.75 220 LEU A N 1
ATOM 1682 C CA . LEU A 1 220 ? 3.284 2.208 3.542 1.00 98.75 220 LEU A CA 1
ATOM 1683 C C . LEU A 1 220 ? 4.687 2.356 4.137 1.00 98.75 220 LEU A C 1
ATOM 1685 O O . LEU A 1 220 ? 5.684 2.287 3.415 1.00 98.75 220 LEU A O 1
ATOM 1689 N N . ASN A 1 221 ? 4.765 2.554 5.453 1.00 98.38 221 ASN A N 1
ATOM 1690 C CA . ASN A 1 221 ? 6.032 2.676 6.172 1.00 98.38 221 ASN A CA 1
ATOM 1691 C C . ASN A 1 221 ? 6.394 1.316 6.787 1.00 98.38 221 ASN A C 1
ATOM 1693 O O . ASN A 1 221 ? 5.716 0.882 7.717 1.00 98.38 221 ASN A O 1
ATOM 1697 N N . PRO A 1 222 ? 7.411 0.602 6.276 1.00 98.12 222 PRO A N 1
ATOM 1698 C CA . PRO A 1 222 ? 7.777 -0.708 6.805 1.00 98.12 222 PRO A CA 1
ATOM 1699 C C . PRO A 1 222 ? 8.284 -0.594 8.245 1.00 98.12 222 PRO A C 1
ATOM 1701 O O . PRO A 1 222 ? 9.159 0.225 8.542 1.00 98.12 222 PRO A O 1
ATOM 1704 N N . VAL A 1 223 ? 7.787 -1.451 9.134 1.00 97.81 223 VAL A N 1
ATOM 1705 C CA . VAL A 1 223 ? 8.294 -1.534 10.511 1.00 97.81 223 VAL A CA 1
ATOM 1706 C C . VAL A 1 223 ? 9.760 -1.985 10.485 1.00 97.81 223 VAL A C 1
ATOM 1708 O O . VAL A 1 223 ? 10.097 -2.970 9.843 1.00 97.81 223 VAL A O 1
ATOM 1711 N N . GLY A 1 224 ? 10.668 -1.266 11.142 1.00 96.56 224 GLY A N 1
ATOM 1712 C CA . GLY A 1 224 ? 12.112 -1.541 11.025 1.00 96.56 224 GLY A CA 1
ATOM 1713 C C . GLY A 1 224 ? 12.775 -0.953 9.768 1.00 96.56 224 GLY A C 1
ATOM 1714 O O . GLY A 1 224 ? 13.964 -1.168 9.541 1.00 96.56 224 GLY A O 1
ATOM 1715 N N . GLY A 1 225 ? 12.044 -0.160 8.980 1.00 96.56 225 GLY A N 1
ATOM 1716 C CA . GLY A 1 225 ? 12.592 0.653 7.896 1.00 96.56 225 GLY A CA 1
ATOM 1717 C C . GLY A 1 225 ? 12.820 -0.092 6.577 1.00 96.56 225 GLY A C 1
ATOM 1718 O O . GLY A 1 225 ? 12.508 -1.269 6.417 1.00 96.56 225 GLY A O 1
ATOM 1719 N N . ALA A 1 226 ? 13.367 0.625 5.591 1.00 95.25 226 ALA A N 1
ATOM 1720 C CA . ALA A 1 226 ? 13.528 0.123 4.222 1.00 95.25 226 ALA A CA 1
ATOM 1721 C C . ALA A 1 226 ? 14.453 -1.106 4.118 1.00 95.25 226 ALA A C 1
ATOM 1723 O O . ALA A 1 226 ? 14.292 -1.924 3.211 1.00 95.25 226 ALA A O 1
ATOM 1724 N N . GLY A 1 227 ? 15.406 -1.265 5.046 1.00 96.44 227 GLY A N 1
ATOM 1725 C CA . GLY A 1 227 ? 16.303 -2.425 5.096 1.00 96.44 227 GLY A CA 1
ATOM 1726 C C . GLY A 1 227 ? 15.561 -3.755 5.265 1.00 96.44 227 GLY A C 1
ATOM 1727 O O . GLY A 1 227 ? 15.983 -4.754 4.691 1.00 96.44 227 GLY A O 1
ATOM 1728 N N . ALA A 1 228 ? 14.410 -3.751 5.949 1.00 96.12 228 ALA A N 1
ATOM 1729 C CA . ALA A 1 228 ? 13.567 -4.933 6.132 1.00 96.12 228 ALA A CA 1
ATOM 1730 C C . ALA A 1 228 ? 12.821 -5.362 4.853 1.00 96.12 228 ALA A C 1
ATOM 1732 O O . ALA A 1 228 ? 12.275 -6.457 4.797 1.00 96.12 228 ALA A O 1
ATOM 1733 N N . ILE A 1 229 ? 12.800 -4.511 3.820 1.00 97.69 229 ILE A N 1
ATOM 1734 C CA . ILE A 1 229 ? 12.025 -4.720 2.590 1.00 97.69 229 ILE A CA 1
ATOM 1735 C C . ILE A 1 229 ? 12.883 -4.536 1.330 1.00 97.69 229 ILE A C 1
ATOM 1737 O O . ILE A 1 229 ? 12.494 -3.857 0.380 1.00 97.69 229 ILE A O 1
ATOM 1741 N N . HIS A 1 230 ? 14.084 -5.122 1.318 1.00 97.44 230 HIS A N 1
ATOM 1742 C CA . HIS A 1 230 ? 15.021 -5.086 0.179 1.00 97.44 230 HIS A CA 1
ATOM 1743 C C . HIS A 1 230 ? 15.487 -3.669 -0.221 1.00 97.44 230 HIS A C 1
ATOM 1745 O O . HIS A 1 230 ? 15.795 -3.390 -1.385 1.00 97.44 230 HIS A O 1
ATOM 1751 N N . GLY A 1 231 ? 15.504 -2.731 0.731 1.00 97.06 231 GLY A N 1
ATOM 1752 C CA . GLY A 1 231 ? 15.833 -1.329 0.466 1.00 97.06 231 GLY A CA 1
ATOM 1753 C C . GLY A 1 231 ? 14.800 -0.628 -0.419 1.00 97.06 231 GLY A C 1
ATOM 1754 O O . GLY A 1 231 ? 15.141 0.334 -1.110 1.00 97.06 231 GLY A O 1
ATOM 1755 N N . ARG A 1 232 ? 13.560 -1.131 -0.463 1.00 96.75 232 ARG A N 1
ATOM 1756 C CA . ARG A 1 232 ? 12.460 -0.482 -1.179 1.00 96.75 232 ARG A CA 1
ATOM 1757 C C . ARG A 1 232 ? 11.901 0.680 -0.367 1.00 96.75 232 ARG A C 1
ATOM 1759 O O . ARG A 1 232 ? 11.895 0.664 0.858 1.00 96.75 232 ARG A O 1
ATOM 1766 N N . ALA A 1 233 ? 11.423 1.695 -1.073 1.00 94.69 233 ALA A N 1
ATOM 1767 C CA . ALA A 1 233 ? 10.865 2.904 -0.487 1.00 94.69 233 ALA A CA 1
ATOM 1768 C C . ALA A 1 233 ? 9.746 3.452 -1.380 1.00 94.69 233 ALA A C 1
ATOM 1770 O O . ALA A 1 233 ? 9.568 2.995 -2.510 1.00 94.69 233 ALA A O 1
ATOM 1771 N N . GLY A 1 234 ? 9.004 4.438 -0.870 1.00 96.50 234 GLY A N 1
ATOM 1772 C CA . GLY A 1 234 ? 7.976 5.141 -1.645 1.00 96.50 234 GLY A CA 1
ATOM 1773 C C . GLY A 1 234 ? 6.748 4.295 -1.987 1.00 96.50 234 GLY A C 1
ATOM 1774 O O . GLY A 1 234 ? 6.056 4.603 -2.950 1.00 96.50 234 GLY A O 1
ATOM 1775 N N . LEU A 1 235 ? 6.485 3.232 -1.223 1.00 98.38 235 LEU A N 1
ATOM 1776 C CA . LEU A 1 235 ? 5.333 2.359 -1.428 1.00 98.38 235 LEU A CA 1
ATOM 1777 C C . LEU A 1 235 ? 4.061 3.051 -0.942 1.00 98.38 235 LEU A C 1
ATOM 1779 O O . LEU A 1 235 ? 4.033 3.614 0.156 1.00 98.38 235 LEU A O 1
ATOM 1783 N N . LEU A 1 236 ? 3.017 3.010 -1.765 1.00 98.62 236 LEU A N 1
ATOM 1784 C CA . LEU A 1 236 ? 1.739 3.665 -1.501 1.00 98.62 236 LEU A CA 1
ATOM 1785 C C . LEU A 1 236 ? 0.575 2.676 -1.623 1.00 98.62 236 LEU A C 1
ATOM 1787 O O . LEU A 1 236 ? 0.684 1.668 -2.317 1.00 98.62 236 LEU A O 1
ATOM 1791 N N . ALA A 1 237 ? -0.545 3.008 -0.989 1.00 98.81 237 ALA A N 1
ATOM 1792 C CA . ALA A 1 237 ? -1.863 2.464 -1.281 1.00 98.81 237 ALA A CA 1
ATOM 1793 C C . ALA A 1 237 ? -2.674 3.513 -2.052 1.00 98.81 237 ALA A C 1
ATOM 1795 O O . ALA A 1 237 ? -2.774 4.660 -1.600 1.00 98.81 237 ALA A O 1
ATOM 1796 N N . HIS A 1 238 ? -3.220 3.145 -3.212 1.00 98.62 238 HIS A N 1
ATOM 1797 C CA . HIS A 1 238 ? -3.998 4.054 -4.064 1.00 98.62 238 HIS A CA 1
ATOM 1798 C C . HIS A 1 238 ? -4.969 3.299 -4.990 1.00 98.62 238 HIS A C 1
ATOM 1800 O O . HIS A 1 238 ? -4.978 2.077 -5.030 1.00 98.62 238 HIS A O 1
ATOM 1806 N N . THR A 1 239 ? -5.802 4.021 -5.742 1.00 98.50 239 THR A N 1
ATOM 1807 C CA . THR A 1 239 ? -6.676 3.444 -6.787 1.00 98.50 239 THR A CA 1
ATOM 1808 C C . THR A 1 239 ? -5.890 2.997 -8.024 1.00 98.50 239 THR A C 1
ATOM 1810 O O . THR A 1 239 ? -4.748 3.410 -8.199 1.00 98.50 239 THR A O 1
ATOM 1813 N N . TYR A 1 240 ? -6.470 2.206 -8.923 1.00 98.19 240 TYR A N 1
ATOM 1814 C CA . TYR A 1 240 ? -5.812 1.847 -10.187 1.00 98.19 240 TYR A CA 1
ATOM 1815 C C . TYR A 1 240 ? -5.431 3.077 -11.020 1.00 98.19 240 TYR A C 1
ATOM 1817 O O . TYR A 1 240 ? -6.205 4.022 -11.156 1.00 98.19 240 TYR A O 1
ATOM 1825 N N . MET A 1 241 ? -4.213 3.061 -11.570 1.00 97.06 241 MET A N 1
ATOM 1826 C CA . MET A 1 241 ? -3.656 4.178 -12.350 1.00 97.06 241 MET A CA 1
ATOM 1827 C C . MET A 1 241 ? -2.902 3.732 -13.604 1.00 97.06 241 MET A C 1
ATOM 1829 O O . MET A 1 241 ? -2.808 4.507 -14.550 1.00 97.06 241 MET A O 1
ATOM 1833 N N . LEU A 1 242 ? -2.379 2.502 -13.644 1.00 97.19 242 LEU A N 1
ATOM 1834 C CA . LEU A 1 242 ? -1.636 1.973 -14.793 1.00 97.19 242 LEU A CA 1
ATOM 1835 C C . LEU A 1 242 ? -2.470 0.953 -15.576 1.00 97.19 242 LEU A C 1
ATOM 1837 O O . LEU A 1 242 ? -2.012 -0.134 -15.902 1.00 97.19 242 LEU A O 1
ATOM 1841 N N . GLY A 1 243 ? -3.709 1.322 -15.893 1.00 96.25 243 GLY A N 1
ATOM 1842 C CA . GLY A 1 243 ? -4.629 0.475 -16.646 1.00 96.25 243 GLY A CA 1
ATOM 1843 C C . GLY A 1 243 ? -5.574 -0.358 -15.771 1.00 96.25 243 GLY A C 1
ATOM 1844 O O . GLY A 1 243 ? -5.580 -0.237 -14.544 1.00 96.25 243 GLY A O 1
ATOM 1845 N N . PRO A 1 244 ? -6.430 -1.174 -16.408 1.00 97.00 244 PRO A N 1
ATOM 1846 C CA . PRO A 1 244 ? -7.576 -1.809 -15.755 1.00 97.00 244 PRO A CA 1
ATOM 1847 C C . PRO A 1 244 ? -7.225 -3.024 -14.885 1.00 97.00 244 PRO A C 1
ATOM 1849 O O . PRO A 1 244 ? -8.057 -3.437 -14.082 1.00 97.00 244 PRO A O 1
ATOM 1852 N N . ASN A 1 245 ? -6.019 -3.581 -15.031 1.00 97.25 245 ASN A N 1
ATOM 1853 C CA . ASN A 1 245 ? -5.561 -4.760 -14.288 1.00 97.25 245 ASN A CA 1
ATOM 1854 C C . ASN A 1 245 ? -4.979 -4.412 -12.906 1.00 97.25 245 ASN A C 1
ATOM 1856 O O . ASN A 1 245 ? -4.536 -5.297 -12.186 1.00 97.25 245 ASN A O 1
ATOM 1860 N N . GLY A 1 246 ? -4.932 -3.126 -12.547 1.00 97.88 246 GLY A N 1
ATOM 1861 C CA . GLY A 1 246 ? -4.352 -2.679 -11.283 1.00 97.88 246 GLY A CA 1
ATOM 1862 C C . GLY A 1 246 ? -2.828 -2.716 -11.230 1.00 97.88 246 GLY A C 1
ATOM 1863 O O . GLY A 1 246 ? -2.256 -2.710 -10.141 1.00 97.88 246 GLY A O 1
ATOM 1864 N N . ASP A 1 247 ? -2.147 -2.688 -12.372 1.00 98.50 247 ASP A N 1
ATOM 1865 C CA . ASP A 1 247 ? -0.699 -2.536 -12.406 1.00 98.50 247 ASP A CA 1
ATOM 1866 C C . ASP A 1 247 ? -0.221 -1.334 -11.574 1.00 98.50 247 ASP A C 1
ATOM 1868 O O . ASP A 1 247 ? -0.852 -0.269 -11.483 1.00 98.50 247 ASP A O 1
ATOM 1872 N N . SER A 1 248 ? 0.947 -1.503 -10.970 1.00 98.19 248 SER A N 1
ATOM 1873 C CA . SER A 1 248 ? 1.625 -0.477 -10.196 1.00 98.19 248 SER A CA 1
ATOM 1874 C C . SER A 1 248 ? 3.134 -0.674 -10.286 1.00 98.19 248 SER A C 1
ATOM 1876 O O . SER A 1 248 ? 3.629 -1.760 -10.565 1.00 98.19 248 SER A O 1
ATOM 1878 N N . ASN A 1 249 ? 3.917 0.347 -9.944 1.00 97.94 249 ASN A N 1
ATOM 1879 C CA . ASN A 1 249 ? 5.368 0.178 -9.794 1.00 97.94 249 ASN A CA 1
ATOM 1880 C C . ASN A 1 249 ? 5.738 -0.494 -8.450 1.00 97.94 249 ASN A C 1
ATOM 1882 O O . ASN A 1 249 ? 6.767 -0.193 -7.840 1.00 97.94 249 ASN A O 1
ATOM 1886 N N . GLY A 1 250 ? 4.862 -1.373 -7.957 1.00 97.38 250 GLY A N 1
ATOM 1887 C CA . GLY A 1 250 ? 4.987 -2.077 -6.688 1.00 97.38 250 GLY A CA 1
ATOM 1888 C C . GLY A 1 250 ? 4.318 -1.396 -5.494 1.00 97.38 250 GLY A C 1
ATOM 1889 O O . GLY A 1 250 ? 4.638 -1.746 -4.364 1.00 97.38 250 GLY A O 1
ATOM 1890 N N . CYS A 1 251 ? 3.415 -0.443 -5.735 1.00 98.50 251 CYS A N 1
ATOM 1891 C CA . CYS A 1 251 ? 2.419 0.028 -4.766 1.00 98.50 251 CYS A CA 1
ATOM 1892 C C . CYS A 1 251 ? 1.295 -1.011 -4.596 1.00 98.50 251 CYS A C 1
ATOM 1894 O O . CYS A 1 251 ? 1.156 -1.910 -5.429 1.00 98.50 251 CYS A O 1
ATOM 1896 N N . VAL A 1 252 ? 0.457 -0.871 -3.572 1.00 98.81 252 VAL A N 1
ATOM 1897 C CA . VAL A 1 252 ? -0.799 -1.628 -3.464 1.00 98.81 252 VAL A CA 1
ATOM 1898 C C . VAL A 1 252 ? -1.901 -0.805 -4.125 1.00 98.81 252 VAL A C 1
ATOM 1900 O O . VAL A 1 252 ? -2.264 0.273 -3.651 1.00 98.81 252 VAL A O 1
ATOM 1903 N N . SER A 1 253 ? -2.399 -1.275 -5.257 1.00 98.69 253 SER A N 1
ATOM 1904 C CA . SER A 1 253 ? -3.455 -0.613 -6.009 1.00 98.69 253 SER A CA 1
ATOM 1905 C C . SER A 1 253 ? -4.793 -1.292 -5.695 1.00 98.69 253 SER A C 1
ATOM 1907 O O . SER A 1 253 ? -4.852 -2.508 -5.563 1.00 98.69 253 SER A O 1
ATOM 1909 N N . PHE A 1 254 ? -5.875 -0.535 -5.546 1.00 98.81 254 PHE A N 1
ATOM 1910 C CA . PHE A 1 254 ? -7.187 -1.065 -5.162 1.00 98.81 254 PHE A CA 1
ATOM 1911 C C . PHE A 1 254 ? -8.225 -0.778 -6.238 1.00 98.81 254 PHE A C 1
ATOM 1913 O O . PHE A 1 254 ? -8.277 0.345 -6.751 1.00 98.81 254 PHE A O 1
ATOM 1920 N N . ARG A 1 255 ? -9.109 -1.751 -6.501 1.00 98.50 255 ARG A N 1
ATOM 1921 C CA . ARG A 1 255 ? -10.286 -1.526 -7.355 1.00 98.50 255 ARG A CA 1
ATOM 1922 C C . ARG A 1 255 ? -11.253 -0.543 -6.699 1.00 98.50 255 ARG A C 1
ATOM 1924 O O . ARG A 1 255 ? -11.679 0.417 -7.329 1.00 98.50 255 ARG A O 1
ATOM 1931 N N . ASP A 1 256 ? -11.563 -0.767 -5.421 1.00 98.25 256 ASP A N 1
ATOM 1932 C CA . ASP A 1 256 ? -12.336 0.157 -4.582 1.00 98.25 256 ASP A CA 1
ATOM 1933 C C . ASP A 1 256 ? -11.448 0.754 -3.487 1.00 98.25 256 ASP A C 1
ATOM 1935 O O . ASP A 1 256 ? -11.495 0.400 -2.306 1.00 98.25 256 ASP A O 1
ATOM 1939 N N . TYR A 1 257 ? -10.601 1.691 -3.901 1.00 98.62 257 TYR A N 1
ATOM 1940 C CA . TYR A 1 257 ? -9.722 2.397 -2.978 1.00 98.62 257 TYR A CA 1
ATOM 1941 C C . TYR A 1 257 ? -10.483 3.260 -1.957 1.00 98.62 257 TYR A C 1
ATOM 1943 O O . TYR A 1 257 ? -10.009 3.471 -0.840 1.00 98.62 257 TYR A O 1
ATOM 1951 N N . ASN A 1 258 ? -11.676 3.750 -2.302 1.00 98.44 258 ASN A N 1
ATOM 1952 C CA . ASN A 1 258 ? -12.450 4.608 -1.407 1.00 98.44 258 ASN A CA 1
ATOM 1953 C C . ASN A 1 258 ? -12.944 3.847 -0.174 1.00 98.44 258 ASN A C 1
ATOM 1955 O O . ASN A 1 258 ? -13.021 4.439 0.905 1.00 98.44 258 ASN A O 1
ATOM 1959 N N . ALA A 1 259 ? -13.260 2.555 -0.299 1.00 98.62 259 ALA A N 1
ATOM 1960 C CA . ALA A 1 259 ? -13.550 1.708 0.856 1.00 98.62 259 ALA A CA 1
ATOM 1961 C C . ALA A 1 259 ? -12.333 1.585 1.790 1.00 98.62 259 ALA A C 1
ATOM 1963 O O . ALA A 1 259 ? -12.452 1.861 2.985 1.00 98.62 259 ALA A O 1
ATOM 1964 N N . PHE A 1 260 ? -11.150 1.284 1.241 1.00 98.75 260 PHE A N 1
ATOM 1965 C CA . PHE A 1 260 ? -9.913 1.168 2.024 1.00 98.75 260 PHE A CA 1
ATOM 1966 C C . PHE A 1 260 ? -9.553 2.477 2.742 1.00 98.75 260 PHE A C 1
ATOM 1968 O O . PHE A 1 260 ? -9.281 2.500 3.944 1.00 98.75 260 PHE A O 1
ATOM 1975 N N . LEU A 1 261 ? -9.612 3.600 2.022 1.00 98.56 261 LEU A N 1
ATOM 1976 C CA . LEU A 1 261 ? -9.320 4.919 2.576 1.00 98.56 261 LEU A CA 1
ATOM 1977 C C . LEU A 1 261 ? -10.312 5.321 3.675 1.00 98.56 261 LEU A C 1
ATOM 1979 O O . LEU A 1 261 ? -9.928 5.974 4.646 1.00 98.56 261 LEU A O 1
ATOM 1983 N N . ARG A 1 262 ? -11.587 4.943 3.544 1.00 98.62 262 ARG A N 1
ATOM 1984 C CA . ARG A 1 262 ? -12.609 5.199 4.565 1.00 98.62 262 ARG A CA 1
ATOM 1985 C C . ARG A 1 262 ? -12.351 4.387 5.829 1.00 98.62 262 ARG A C 1
ATOM 1987 O O . ARG A 1 262 ? -12.417 4.962 6.908 1.00 98.62 262 ARG A O 1
ATOM 1994 N N . ALA A 1 263 ? -11.986 3.111 5.699 1.00 98.62 263 ALA A N 1
ATOM 1995 C CA . ALA A 1 263 ? -11.584 2.285 6.838 1.00 98.62 263 ALA A CA 1
ATOM 1996 C C . ALA A 1 263 ? -10.416 2.933 7.604 1.00 98.62 263 ALA A C 1
ATOM 1998 O O . ALA A 1 263 ? -10.452 3.042 8.829 1.00 98.62 263 ALA A O 1
ATOM 1999 N N . TYR A 1 264 ? -9.419 3.465 6.886 1.00 98.69 264 TYR A N 1
ATOM 2000 C CA . TYR A 1 264 ? -8.319 4.205 7.509 1.00 98.69 264 TYR A CA 1
ATOM 2001 C C . TYR A 1 264 ? -8.792 5.476 8.227 1.00 98.69 264 TYR A C 1
ATOM 2003 O O . TYR A 1 264 ? -8.486 5.685 9.399 1.00 98.69 264 TYR A O 1
ATOM 2011 N N . LYS A 1 265 ? -9.575 6.320 7.545 1.00 98.38 265 LYS A N 1
ATOM 2012 C CA . LYS A 1 265 ? -10.084 7.585 8.107 1.00 98.38 265 LYS A CA 1
ATOM 2013 C C . LYS A 1 265 ? -10.982 7.383 9.325 1.00 98.38 265 LYS A C 1
ATOM 2015 O O . LYS A 1 265 ? -10.967 8.211 10.227 1.00 98.38 265 LYS A O 1
ATOM 2020 N N . ASN A 1 266 ? -11.724 6.282 9.356 1.00 98.19 266 ASN A N 1
ATOM 2021 C CA . ASN A 1 266 ? -12.571 5.900 10.482 1.00 98.19 266 ASN A CA 1
ATOM 2022 C C . ASN A 1 266 ? -11.769 5.303 11.652 1.00 98.19 266 ASN A C 1
ATOM 2024 O O . ASN A 1 266 ? -12.348 4.988 12.688 1.00 98.19 266 ASN A O 1
ATOM 2028 N N . GLY A 1 267 ? -10.453 5.119 11.497 1.00 98.00 267 GLY A N 1
ATOM 2029 C CA . GLY A 1 267 ? -9.593 4.503 12.504 1.00 98.00 267 GLY A CA 1
ATOM 2030 C C . GLY A 1 267 ? -9.756 2.986 12.620 1.00 98.00 267 GLY A C 1
ATOM 2031 O O . GLY A 1 267 ? -9.227 2.401 13.563 1.00 98.00 267 GLY A O 1
ATOM 2032 N N . GLU A 1 268 ? -10.455 2.343 11.679 1.00 98.00 268 GLU A N 1
ATOM 2033 C CA . GLU A 1 268 ? -10.598 0.883 11.630 1.00 98.00 268 GLU A CA 1
ATOM 2034 C C . GLU A 1 268 ? -9.253 0.220 11.335 1.00 98.00 268 GLU A C 1
ATOM 2036 O O . GLU A 1 268 ? -8.933 -0.816 11.908 1.00 98.00 268 GLU A O 1
ATOM 2041 N N . ILE A 1 269 ? -8.442 0.841 10.475 1.00 98.56 269 ILE A N 1
ATOM 2042 C CA . ILE A 1 269 ? -7.107 0.355 10.137 1.00 98.56 269 ILE A CA 1
ATOM 2043 C C . ILE A 1 269 ? -6.055 1.434 10.358 1.00 98.56 269 ILE A C 1
ATOM 2045 O O . ILE A 1 269 ? -6.251 2.611 10.062 1.00 98.56 269 ILE A O 1
ATOM 2049 N N . ARG A 1 270 ? -4.899 1.008 10.855 1.00 98.50 270 ARG A N 1
ATOM 2050 C CA . ARG A 1 270 ? -3.683 1.823 10.998 1.00 98.50 270 ARG A CA 1
ATOM 2051 C C . ARG A 1 270 ? -2.464 1.133 10.402 1.00 98.50 270 ARG A C 1
ATOM 2053 O O . ARG A 1 270 ? -1.451 1.784 10.153 1.00 98.50 270 ARG A O 1
ATOM 2060 N N . ARG A 1 271 ? -2.559 -0.178 10.184 1.00 98.62 271 ARG A N 1
ATOM 2061 C CA . ARG A 1 271 ? -1.493 -1.020 9.657 1.00 98.62 271 ARG A CA 1
ATOM 2062 C C . ARG A 1 271 ? -2.009 -1.923 8.547 1.00 98.62 271 ARG A C 1
ATOM 2064 O O . ARG A 1 271 ? -3.189 -2.276 8.515 1.00 98.62 271 ARG A O 1
ATOM 2071 N N . LEU A 1 272 ? -1.099 -2.297 7.659 1.00 98.81 272 LEU A N 1
ATOM 2072 C CA . LEU A 1 272 ? -1.313 -3.299 6.625 1.00 98.81 272 LEU A CA 1
ATOM 2073 C C . LEU A 1 272 ? -0.241 -4.378 6.775 1.00 98.81 272 LEU A C 1
ATOM 2075 O O . LEU A 1 272 ? 0.947 -4.097 6.615 1.00 98.81 272 LEU A O 1
ATOM 2079 N N . ALA A 1 273 ? -0.654 -5.597 7.097 1.00 98.62 273 ALA A N 1
ATOM 2080 C CA . ALA A 1 273 ? 0.201 -6.771 7.032 1.00 98.62 273 ALA A CA 1
ATOM 2081 C C . ALA A 1 273 ? 0.132 -7.337 5.614 1.00 98.62 273 ALA A C 1
ATOM 2083 O O . ALA A 1 273 ? -0.922 -7.785 5.175 1.00 98.62 273 ALA A O 1
ATOM 2084 N N . VAL A 1 274 ? 1.240 -7.297 4.885 1.00 98.69 274 VAL A N 1
ATOM 2085 C CA . VAL A 1 274 ? 1.338 -7.900 3.556 1.00 98.69 274 VAL A CA 1
ATOM 2086 C C . VAL A 1 274 ? 1.906 -9.302 3.710 1.00 98.69 274 VAL A C 1
ATOM 2088 O O . VAL A 1 274 ? 2.940 -9.484 4.353 1.00 98.69 274 VAL A O 1
ATOM 2091 N N . VAL A 1 275 ? 1.243 -10.290 3.118 1.00 98.50 275 VAL A N 1
ATOM 2092 C CA . VAL A 1 275 ? 1.645 -11.698 3.161 1.00 98.50 275 VAL A CA 1
ATOM 2093 C C . VAL A 1 275 ? 1.668 -12.283 1.754 1.00 98.50 275 VAL A C 1
ATOM 2095 O O . VAL A 1 275 ? 0.929 -11.851 0.872 1.00 98.50 275 VAL A O 1
ATOM 2098 N N . ALA A 1 276 ? 2.528 -13.277 1.532 1.00 98.00 276 ALA A N 1
ATOM 2099 C CA . ALA A 1 276 ? 2.593 -13.959 0.242 1.00 98.00 276 ALA A CA 1
ATOM 2100 C C . ALA A 1 276 ? 1.305 -14.753 -0.049 1.00 98.00 276 ALA A C 1
ATOM 2102 O O . ALA A 1 276 ? 0.824 -14.732 -1.178 1.00 98.00 276 ALA A O 1
ATOM 2103 N N . HIS A 1 277 ? 0.795 -15.449 0.968 1.00 95.44 277 HIS A N 1
ATOM 2104 C CA . HIS A 1 277 ? -0.431 -16.252 0.989 1.00 95.44 277 HIS A CA 1
ATOM 2105 C C . HIS A 1 277 ? -0.832 -16.498 2.459 1.00 95.44 277 HIS A C 1
ATOM 2107 O O . HIS A 1 277 ? 0.039 -16.436 3.335 1.00 95.44 277 HIS A O 1
ATOM 2113 N N . MET A 1 278 ? -2.114 -16.750 2.742 1.00 90.69 278 MET A N 1
ATOM 2114 C CA . MET A 1 278 ? -2.647 -16.991 4.104 1.00 90.69 278 MET A CA 1
ATOM 2115 C C . MET A 1 278 ? -2.990 -18.439 4.456 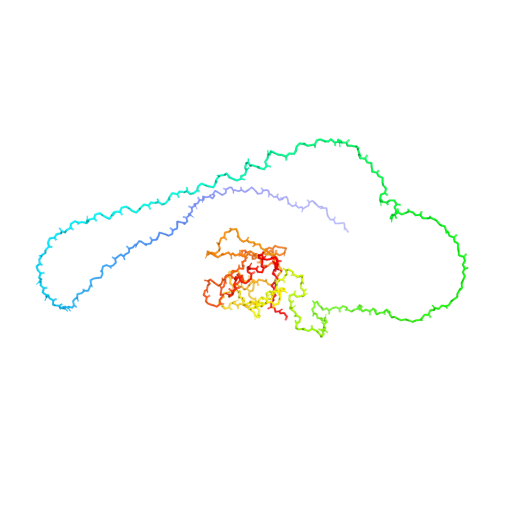1.00 90.69 278 MET A C 1
ATOM 2117 O O . MET A 1 278 ? -3.267 -19.230 3.529 1.00 90.69 278 MET A O 1
#

pLDDT: mean 71.48, std 25.02, range [34.56, 98.88]